Protein AF-A0A7S0ZED7-F1 (afdb_monomer)

InterPro domains:
  IPR000591 DEP domain [PF00610] (59-128)
  IPR000591 DEP domain [PF00610] (154-194)
  IPR000591 DEP domain [PS50186] (56-130)
  IPR000591 DEP domain [SM00049] (56-130)
  IPR036388 Winged helix-like DNA-binding domain superfamily [G3DSA:1.10.10.10] (40-136)
  IPR036388 Winged helix-like DNA-binding domain superfamily [G3DSA:1.10.10.10] (137-194)
  IPR036390 Winged helix DNA-binding domain superfamily [SSF46785] (50-136)
  IPR036390 Winged helix DNA-binding domain superfamily [SSF46785] (150-194)
  IPR051832 Regulators of mTOR signaling and Rac activation [PTHR22829] (46-193)

Secondary structure (DSSP, 8-state):
--HHHHHHHHHHHHHHHTTSPPPTTGGGS-PPPHHHHHHHHHHHTT--HHHHHHHHHHHS--EEEEETTEEEEEEEEHHHHHHHHHHTTS-SSHHHHHHHHHHHHHTTSEEETTS-SS--SSS-EEEETTT-----SS-TTSHHHHHHHHHHHS--EEEEETTEEEEEE-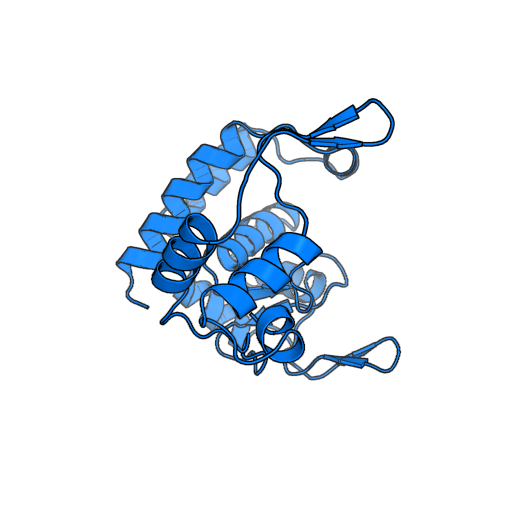-HHHHHHHHHHTTS-SSHHHHTT-

Nearest PDB structures (foldseek):
  8tua-assembly1_A  TM=4.441E-01  e=2.851E-10  Homo sapiens
  7syf-assembly1_A  TM=4.742E-01  e=8.698E-09  Homo sapiens
  7rx9-assembly1_A  TM=7.136E-01  e=7.637E-06  Homo sapiens
  6pcv-assembly1_A  TM=5.690E-01  e=4.279E-06  Homo sapiens
  7ped-assembly1_A  TM=5.541E-01  e=7.208E-06  Homo sapiens

Sequence (194 aa):
MSKSAVESAAHAFFKKKSTAAYTLTDVILGQPSEEQIAEWDRKFESCNLWEISNRMRNGVKVRDRMYHFKVYSKCFVGSEAAKWMVKEGLVESISEAEYLGSLLVNAGLIHHYCDDHDFRAQFLFYCFAMDSSTKTDYDDMKLDELEMTFRKVVVVSDRKHHLKTYHSVFVGEEAVDALVESGQCQNRGEAIKI

Foldseek 3Di:
DDPVVLLVLLVVVVVVVVPDDDDPVCVPPPADDPVRVVVLCVVCNPDPLLVVLVVLLVQFDFAWDADPNDIDGRKGFLLRSLVRCCVVVVDVDSNSSQVSQQSCCSSLQKAFSVNDDGRHNGRGIMHGNVRDPPPPVDPPPCPVVVVVVLVVQFDFAWDADPNDIDGRDTDLVSSLVSCCVVVVDVDSVVSVSD

Mean predicted aligned error: 15.33 Å

Solvent-accessible surface area (backbone atoms only — not comparable to full-atom values): 11516 Å² total; per-residue (Å²): 136,60,77,69,60,48,57,52,53,50,59,60,48,58,69,50,64,80,72,58,86,82,56,83,76,55,74,76,74,70,68,78,50,74,68,54,50,57,49,50,50,65,68,49,71,81,54,62,60,68,60,52,51,54,53,42,66,76,68,45,77,63,39,69,45,77,55,95,93,40,80,43,72,55,20,32,42,29,36,60,44,25,55,46,37,37,73,72,64,78,30,92,41,62,70,51,26,25,51,53,40,31,52,35,36,73,55,57,52,28,44,38,73,80,72,78,61,78,49,51,60,39,98,43,55,27,27,42,52,92,64,48,80,71,65,61,93,71,63,94,84,47,62,68,62,48,50,56,48,47,64,72,53,35,73,65,39,71,45,78,54,96,93,41,78,43,73,74,38,66,55,70,68,60,37,34,49,30,37,34,74,72,66,78,21,96,38,63,76,52,40,75,74,108

Radius of gyration: 20.29 Å; Cα contacts (8 Å, |Δi|>4): 199; chains: 1; bounding box: 46×43×48 Å

pLDDT: mean 76.39, std 19.57, range [28.11, 97.69]

Structure (mmCIF, N/CA/C/O backbone):
data_AF-A0A7S0ZED7-F1
#
_entry.id   AF-A0A7S0ZED7-F1
#
loop_
_atom_site.group_PDB
_atom_site.id
_atom_site.type_symbol
_atom_site.label_atom_id
_atom_site.label_alt_id
_atom_site.label_comp_id
_atom_site.label_asym_id
_atom_site.label_entity_id
_atom_site.label_seq_id
_atom_site.pdbx_PDB_ins_code
_atom_site.Cartn_x
_atom_site.Cartn_y
_atom_site.Cartn_z
_atom_site.occupancy
_atom_site.B_iso_or_equiv
_atom_site.auth_seq_id
_atom_site.auth_comp_id
_atom_site.auth_asym_id
_atom_site.auth_atom_id
_atom_site.pdbx_PDB_model_num
ATOM 1 N N . MET A 1 1 ? 9.529 -13.344 -0.804 1.00 43.12 1 MET A N 1
ATOM 2 C CA . MET A 1 1 ? 10.062 -12.391 0.193 1.00 43.12 1 MET A CA 1
ATOM 3 C C . MET A 1 1 ? 9.883 -12.963 1.595 1.00 43.12 1 MET A C 1
ATOM 5 O O . MET A 1 1 ? 8.809 -13.476 1.888 1.00 43.12 1 MET A O 1
ATOM 9 N N . SER A 1 2 ? 10.931 -12.984 2.423 1.00 28.73 2 SER A N 1
ATOM 10 C CA . SER A 1 2 ? 10.874 -13.513 3.796 1.00 28.73 2 SER A CA 1
ATOM 11 C C . SER A 1 2 ? 10.357 -12.453 4.779 1.00 28.73 2 SER A C 1
ATOM 13 O O . SER A 1 2 ? 10.551 -11.257 4.567 1.00 28.73 2 SER A O 1
ATOM 15 N N . LYS A 1 3 ? 9.714 -12.894 5.872 1.00 35.59 3 LYS A N 1
ATOM 16 C CA . LYS A 1 3 ? 9.115 -12.033 6.915 1.00 35.59 3 LYS A CA 1
ATOM 17 C C . LYS A 1 3 ? 10.060 -10.935 7.434 1.00 35.59 3 LYS A C 1
ATOM 19 O O . LYS A 1 3 ? 9.621 -9.810 7.629 1.00 35.59 3 LYS A O 1
ATOM 24 N N . SER A 1 4 ? 11.358 -11.226 7.568 1.00 30.86 4 SER A N 1
ATOM 25 C CA . SER A 1 4 ? 12.325 -10.279 8.144 1.00 30.86 4 SER A CA 1
ATOM 26 C C . SER A 1 4 ? 12.684 -9.104 7.226 1.00 30.86 4 SER A C 1
ATOM 28 O O . SER A 1 4 ? 13.119 -8.061 7.715 1.00 30.86 4 SER A O 1
ATOM 30 N N . ALA A 1 5 ? 12.516 -9.249 5.905 1.00 36.31 5 ALA A N 1
ATOM 31 C CA . ALA A 1 5 ? 12.811 -8.183 4.946 1.00 36.31 5 ALA A CA 1
ATOM 32 C C . ALA A 1 5 ? 11.735 -7.085 4.980 1.00 36.31 5 ALA A C 1
ATOM 34 O O . ALA A 1 5 ? 12.055 -5.899 4.941 1.00 36.31 5 ALA A O 1
ATOM 35 N N . VAL A 1 6 ? 10.469 -7.485 5.143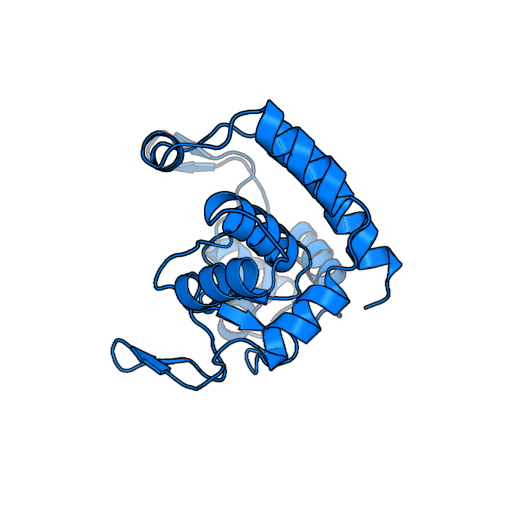 1.00 41.94 6 VAL A N 1
ATOM 36 C CA . VAL A 1 6 ? 9.320 -6.568 5.224 1.00 41.94 6 VAL A CA 1
ATOM 37 C C . VAL A 1 6 ? 9.357 -5.761 6.529 1.00 41.94 6 VAL A C 1
ATOM 39 O O . VAL A 1 6 ? 9.154 -4.549 6.514 1.00 41.94 6 VAL A O 1
ATOM 42 N N . GLU A 1 7 ? 9.697 -6.409 7.648 1.00 37.16 7 GLU A N 1
ATOM 43 C CA . GLU A 1 7 ? 9.798 -5.764 8.968 1.00 37.16 7 GLU A CA 1
ATOM 44 C C . GLU A 1 7 ? 10.963 -4.756 9.042 1.00 37.16 7 GLU A C 1
ATOM 46 O O . GLU A 1 7 ? 10.813 -3.662 9.590 1.00 37.16 7 GLU A O 1
ATOM 51 N N . SER A 1 8 ? 12.107 -5.072 8.422 1.00 35.12 8 SER A N 1
ATOM 52 C CA . SER A 1 8 ? 13.282 -4.181 8.402 1.00 35.12 8 SER A CA 1
ATOM 53 C C . SER A 1 8 ? 13.065 -2.928 7.540 1.00 35.12 8 SER A C 1
ATOM 55 O O . SER A 1 8 ? 13.507 -1.838 7.911 1.00 35.12 8 SER A O 1
ATOM 57 N N . ALA A 1 9 ? 12.361 -3.058 6.409 1.00 39.38 9 ALA A N 1
ATOM 58 C CA . ALA A 1 9 ? 12.048 -1.939 5.517 1.00 39.38 9 ALA A CA 1
ATOM 59 C C . ALA A 1 9 ? 11.035 -0.961 6.139 1.00 39.38 9 ALA A C 1
ATOM 61 O O . ALA A 1 9 ? 11.184 0.257 6.004 1.00 39.38 9 ALA A O 1
ATOM 62 N N . ALA A 1 10 ? 10.055 -1.480 6.889 1.00 37.50 10 ALA A N 1
ATOM 63 C CA . ALA A 1 10 ? 9.102 -0.659 7.627 1.00 37.50 10 ALA A CA 1
ATOM 64 C C . ALA A 1 10 ? 9.817 0.232 8.660 1.00 37.50 10 ALA A C 1
ATOM 66 O O . ALA A 1 10 ? 9.629 1.448 8.657 1.00 37.50 10 ALA A O 1
ATOM 67 N N . HIS A 1 11 ? 10.716 -0.337 9.473 1.00 36.00 11 HIS A N 1
ATOM 68 C CA . HIS A 1 11 ? 11.414 0.393 10.538 1.00 36.00 11 HIS A CA 1
ATOM 69 C C . HIS A 1 11 ? 12.380 1.480 10.013 1.00 36.00 11 HIS A C 1
ATOM 71 O O . HIS A 1 11 ? 12.481 2.565 10.589 1.00 36.00 11 HIS A O 1
ATOM 77 N N . ALA A 1 12 ? 13.067 1.236 8.889 1.00 36.94 12 ALA A N 1
ATOM 78 C CA . ALA A 1 12 ? 13.977 2.213 8.277 1.00 36.94 12 ALA A CA 1
ATOM 79 C C . ALA A 1 12 ? 13.245 3.435 7.683 1.00 36.94 12 ALA A C 1
ATOM 81 O O . ALA A 1 12 ? 13.777 4.549 7.696 1.00 36.94 12 ALA A O 1
ATOM 82 N N . PHE A 1 13 ? 12.014 3.249 7.201 1.00 44.50 13 PHE A N 1
ATOM 83 C CA . PHE A 1 13 ? 11.190 4.318 6.637 1.00 44.50 13 PHE A CA 1
ATOM 84 C C . PHE A 1 13 ? 10.652 5.279 7.710 1.00 44.50 13 PHE A C 1
ATOM 86 O O . PHE A 1 13 ? 10.677 6.498 7.515 1.00 44.50 13 PHE A O 1
ATOM 93 N N . PHE A 1 14 ? 10.263 4.758 8.879 1.00 44.91 14 PHE A N 1
ATOM 94 C CA . PHE A 1 14 ? 9.768 5.560 10.007 1.00 44.91 14 PHE A CA 1
ATOM 95 C C . PHE A 1 14 ? 10.761 6.629 10.474 1.00 44.91 14 PHE A C 1
ATOM 97 O O . PHE A 1 14 ? 10.386 7.771 10.744 1.00 44.91 14 PHE A O 1
ATOM 104 N N . LYS A 1 15 ? 12.060 6.316 10.450 1.00 41.41 15 LYS A N 1
ATOM 105 C CA . LYS A 1 15 ? 13.118 7.276 10.795 1.00 41.41 15 LYS A CA 1
ATOM 106 C C . LYS A 1 15 ? 13.263 8.415 9.770 1.00 41.41 15 LYS A C 1
ATOM 108 O O . LYS A 1 15 ? 13.803 9.468 10.100 1.00 41.41 15 LYS A O 1
ATOM 113 N N . LYS A 1 16 ? 12.778 8.222 8.536 1.00 41.41 16 LYS A N 1
ATOM 114 C CA . LYS A 1 16 ? 12.905 9.172 7.418 1.00 41.41 16 LYS A CA 1
ATOM 115 C C . LYS A 1 16 ? 11.731 10.161 7.343 1.00 41.41 16 LYS A C 1
ATOM 117 O O . LYS A 1 16 ? 11.968 11.331 7.054 1.00 41.41 16 LYS A O 1
ATOM 122 N N . LYS A 1 17 ? 10.493 9.754 7.674 1.00 43.44 17 LYS A N 1
ATOM 123 C CA . LYS A 1 17 ? 9.329 10.676 7.717 1.00 43.44 17 LYS A CA 1
ATOM 124 C C . LYS A 1 17 ? 9.356 11.654 8.899 1.00 43.44 17 LYS A C 1
ATOM 126 O O . LYS A 1 17 ? 8.862 12.763 8.755 1.00 43.44 17 LYS A O 1
ATOM 131 N N . SER A 1 18 ? 10.040 11.323 9.997 1.00 42.25 18 SER A N 1
ATOM 132 C CA . SER A 1 18 ? 10.260 12.257 11.117 1.00 42.25 18 SER A CA 1
ATOM 133 C C . SER A 1 18 ? 11.117 13.488 10.753 1.00 42.25 18 SER A C 1
ATOM 135 O O . SER A 1 18 ? 11.243 14.391 11.575 1.00 42.25 18 SER A O 1
ATOM 137 N N . THR A 1 19 ? 11.738 13.543 9.564 1.00 35.88 19 THR A N 1
ATOM 138 C CA . THR A 1 19 ? 12.689 14.612 9.191 1.00 35.88 19 THR A CA 1
ATOM 139 C C . THR A 1 19 ? 12.423 15.294 7.841 1.00 35.88 19 THR A C 1
ATOM 141 O O . THR A 1 19 ? 13.149 16.224 7.494 1.00 35.88 19 THR A O 1
ATOM 144 N N . ALA A 1 20 ? 11.398 14.899 7.074 1.00 34.38 20 ALA A N 1
ATOM 145 C CA . ALA A 1 20 ? 11.139 15.470 5.747 1.00 34.38 20 ALA A CA 1
ATOM 146 C C . ALA A 1 20 ? 10.010 16.517 5.771 1.00 34.38 20 ALA A C 1
ATOM 148 O O . ALA A 1 20 ? 8.897 16.243 6.205 1.00 34.38 20 ALA A O 1
ATOM 149 N N . ALA A 1 21 ? 10.327 17.722 5.290 1.00 35.19 21 ALA A N 1
ATOM 150 C CA . ALA A 1 21 ? 9.450 18.888 5.241 1.00 35.19 21 ALA A CA 1
ATOM 151 C C . ALA A 1 21 ? 8.139 18.634 4.467 1.00 35.19 21 ALA A C 1
ATOM 153 O O . ALA A 1 21 ? 8.154 18.172 3.326 1.00 35.19 21 ALA A O 1
ATOM 154 N N . TYR A 1 22 ? 7.023 18.985 5.109 1.00 39.19 22 TYR A N 1
ATOM 155 C CA . TYR A 1 22 ? 5.648 18.826 4.632 1.00 39.19 22 TYR A CA 1
ATOM 156 C C . TYR A 1 22 ? 5.324 19.699 3.406 1.00 39.19 22 TYR A C 1
ATOM 158 O O . TYR A 1 22 ? 5.822 20.818 3.264 1.00 39.19 22 TYR A O 1
ATOM 166 N N . THR A 1 23 ? 4.464 19.195 2.519 1.00 40.56 23 THR A N 1
ATOM 167 C CA . THR A 1 23 ? 4.037 19.873 1.285 1.00 40.56 23 THR A CA 1
ATOM 168 C C . THR A 1 23 ? 2.780 20.724 1.502 1.00 40.56 23 THR A C 1
ATOM 170 O O . THR A 1 23 ? 2.005 20.501 2.427 1.00 40.56 23 THR A O 1
ATOM 173 N N . LEU A 1 24 ? 2.529 21.711 0.631 1.00 28.11 24 LEU A N 1
ATOM 174 C CA . LEU A 1 24 ? 1.376 22.630 0.729 1.00 28.11 24 LEU A CA 1
ATOM 175 C C . LEU A 1 24 ? 0.002 21.930 0.724 1.00 28.11 24 LEU A C 1
ATOM 177 O O . LEU A 1 24 ? -0.962 22.477 1.255 1.00 28.11 24 LEU A O 1
ATOM 181 N N . THR A 1 25 ? -0.097 20.725 0.159 1.00 40.06 25 THR A N 1
ATOM 182 C CA . THR A 1 25 ? -1.309 19.890 0.208 1.00 40.06 25 THR A CA 1
ATOM 183 C C . THR A 1 25 ? -1.609 19.359 1.605 1.00 40.06 25 THR A C 1
ATOM 185 O O . THR A 1 25 ? -2.774 19.137 1.934 1.00 40.06 25 THR A O 1
ATOM 188 N N . ASP A 1 26 ? -0.587 19.215 2.448 1.00 43.56 26 ASP A N 1
ATOM 189 C CA . ASP A 1 26 ? -0.740 18.675 3.794 1.00 43.56 26 ASP A CA 1
ATOM 190 C C . ASP A 1 26 ? -1.465 19.684 4.712 1.00 43.56 26 ASP A C 1
ATOM 192 O O . ASP A 1 26 ? -2.255 19.295 5.561 1.00 43.56 26 ASP A O 1
ATOM 196 N N . VAL A 1 27 ? -1.368 20.994 4.472 1.00 40.41 27 VAL A N 1
ATOM 197 C CA . VAL A 1 27 ? -1.999 22.029 5.323 1.00 40.41 27 VAL A CA 1
ATOM 198 C C . VAL A 1 27 ? -3.543 22.044 5.259 1.00 40.41 27 VAL A C 1
ATOM 200 O O . VAL A 1 27 ? -4.194 22.483 6.204 1.00 40.41 27 VAL A O 1
ATOM 203 N N . ILE A 1 28 ? -4.160 21.563 4.173 1.00 39.00 28 ILE A N 1
ATOM 204 C CA . ILE A 1 28 ? -5.593 21.799 3.882 1.00 39.00 28 ILE A CA 1
ATOM 205 C C . ILE A 1 28 ? -6.525 20.702 4.440 1.00 39.00 28 ILE A C 1
ATOM 207 O O . ILE A 1 28 ? -7.706 20.963 4.660 1.00 39.00 28 ILE A O 1
ATOM 211 N N . LEU A 1 29 ? -6.028 19.487 4.704 1.00 51.91 29 LEU A N 1
ATOM 212 C CA . LEU A 1 29 ? -6.874 18.315 5.007 1.00 51.91 29 LEU A CA 1
ATOM 213 C C . LEU A 1 29 ? -7.057 17.976 6.498 1.00 51.91 29 LEU A C 1
ATOM 215 O O . LEU A 1 29 ? -7.667 16.958 6.804 1.00 51.91 29 LEU A O 1
ATOM 219 N N . GLY A 1 30 ? -6.602 18.822 7.427 1.00 55.72 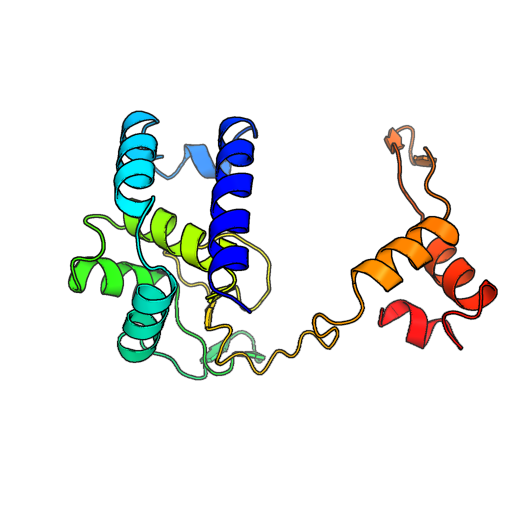30 GLY A N 1
ATOM 220 C CA . GLY A 1 30 ? -6.687 18.515 8.860 1.00 55.72 30 GLY A CA 1
ATOM 221 C C . GLY A 1 30 ? -5.739 17.373 9.222 1.00 55.72 30 GLY A C 1
ATOM 222 O O . GLY A 1 30 ? -6.154 16.230 9.399 1.00 55.72 30 GLY A O 1
ATOM 223 N N . GLN A 1 31 ? -4.445 17.693 9.272 1.00 65.69 31 GLN A N 1
ATOM 224 C CA . GLN A 1 31 ? -3.402 16.717 9.581 1.00 65.69 31 GLN A CA 1
ATOM 225 C C . GLN A 1 31 ? -3.609 16.107 10.972 1.00 65.69 31 GLN A C 1
ATOM 227 O O . GLN A 1 31 ? -4.023 16.825 11.889 1.00 65.69 31 GLN A O 1
ATOM 232 N N . PRO A 1 32 ? -3.290 14.814 11.146 1.00 72.56 32 PRO A N 1
ATOM 233 C CA . PRO A 1 32 ? -3.173 14.239 12.475 1.00 72.56 32 PRO A CA 1
ATOM 234 C C . PRO A 1 32 ? -2.067 14.965 13.249 1.00 72.56 32 PRO A C 1
ATOM 236 O O . PRO A 1 32 ? -1.028 15.309 12.680 1.00 72.56 32 PRO A O 1
ATOM 239 N N . SER A 1 33 ? -2.293 15.221 14.537 1.00 79.25 33 SER A N 1
ATOM 240 C CA . SER A 1 33 ? -1.260 15.803 15.396 1.00 79.25 33 SER A CA 1
ATOM 241 C C . SER A 1 33 ? -0.081 14.839 15.564 1.00 79.25 33 SER A C 1
ATOM 243 O O . SER A 1 33 ? -0.212 13.632 15.339 1.00 79.25 33 SER A O 1
ATOM 245 N N . GLU A 1 34 ? 1.077 15.349 15.989 1.00 77.62 34 GLU A N 1
ATOM 246 C CA . GLU A 1 34 ? 2.248 14.503 16.265 1.00 77.62 34 GLU A CA 1
ATOM 247 C C . GLU A 1 34 ? 1.927 13.415 17.301 1.00 77.62 34 GLU A C 1
ATOM 249 O O . GLU A 1 34 ? 2.384 12.279 17.175 1.00 77.62 34 GLU A O 1
ATOM 254 N N . GLU A 1 35 ? 1.076 13.722 18.285 1.00 82.00 35 GLU A N 1
ATOM 255 C CA . GLU A 1 35 ? 0.623 12.752 19.281 1.00 82.00 35 GLU A CA 1
ATOM 256 C C . GLU A 1 35 ? -0.225 11.636 18.661 1.00 82.00 35 GLU A C 1
ATOM 258 O O . GLU A 1 35 ? -0.043 10.474 19.025 1.00 82.00 35 GLU A O 1
ATOM 263 N N . GLN A 1 36 ? -1.110 11.967 17.712 1.00 78.19 36 GLN A N 1
ATOM 264 C CA . GLN A 1 36 ? -1.926 10.977 16.999 1.00 78.19 36 GLN A CA 1
ATOM 265 C C . GLN A 1 36 ? -1.057 10.061 16.134 1.00 78.19 36 GLN A C 1
ATOM 267 O O . GLN A 1 36 ? -1.267 8.850 16.112 1.00 78.19 36 GLN A O 1
ATOM 272 N N . ILE A 1 37 ? -0.042 10.616 15.465 1.00 80.56 37 ILE A N 1
ATOM 273 C CA . ILE A 1 37 ? 0.913 9.824 14.682 1.00 80.56 37 ILE A CA 1
ATOM 274 C C . ILE A 1 37 ? 1.686 8.871 15.602 1.00 80.56 37 ILE A C 1
ATOM 276 O O . ILE A 1 37 ? 1.737 7.677 15.329 1.00 80.56 37 ILE A O 1
ATOM 280 N N . ALA A 1 38 ? 2.212 9.356 16.730 1.00 80.25 38 ALA A N 1
ATOM 281 C CA . ALA A 1 38 ? 2.947 8.526 17.686 1.00 80.25 38 ALA A CA 1
ATOM 282 C C . ALA A 1 38 ? 2.070 7.454 18.366 1.00 80.25 38 ALA A C 1
ATOM 284 O O . ALA A 1 38 ? 2.563 6.423 18.835 1.00 80.25 38 ALA A O 1
ATOM 285 N N . GLU A 1 39 ? 0.767 7.700 18.495 1.00 86.56 39 GLU A N 1
ATOM 286 C CA . GLU A 1 39 ? -0.205 6.695 18.922 1.00 86.56 39 GLU A CA 1
ATOM 287 C C . GLU A 1 39 ? -0.383 5.606 17.859 1.00 86.56 39 GLU A C 1
ATOM 289 O O . GLU A 1 39 ? -0.266 4.421 18.180 1.00 86.56 39 GLU A O 1
ATOM 294 N N . TRP A 1 40 ? -0.596 5.988 16.598 1.00 90.38 40 TRP A N 1
ATOM 295 C CA . TRP A 1 40 ? -0.726 5.035 15.495 1.00 90.38 40 TRP A CA 1
ATOM 296 C C . TRP A 1 40 ? 0.559 4.242 15.254 1.00 90.38 40 TRP A C 1
ATOM 298 O O . TRP A 1 40 ? 0.479 3.030 15.069 1.00 90.38 40 TRP A O 1
ATOM 308 N N . ASP A 1 41 ? 1.732 4.872 15.356 1.00 84.19 41 ASP A N 1
ATOM 309 C CA . ASP A 1 41 ? 3.031 4.194 15.296 1.00 84.19 41 ASP A CA 1
ATOM 310 C C . ASP A 1 41 ? 3.075 3.041 16.308 1.00 84.19 41 ASP A C 1
ATOM 312 O O . ASP A 1 41 ? 3.322 1.894 15.939 1.00 84.19 41 ASP A O 1
ATOM 316 N N . ARG A 1 42 ? 2.742 3.314 17.577 1.00 86.56 42 ARG A N 1
ATOM 317 C CA . ARG A 1 4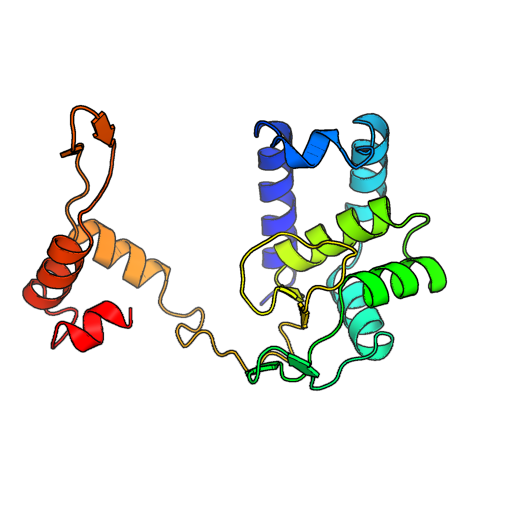2 ? 2.704 2.295 18.642 1.00 86.56 42 ARG A CA 1
ATOM 318 C C . ARG A 1 42 ? 1.637 1.230 18.400 1.00 86.56 42 ARG A C 1
ATOM 320 O O . ARG A 1 42 ? 1.871 0.056 18.677 1.00 86.56 42 ARG A O 1
ATOM 327 N N . LYS A 1 43 ? 0.470 1.620 17.881 1.00 86.81 43 LYS A N 1
ATOM 328 C CA . LYS A 1 43 ? -0.623 0.694 17.547 1.00 86.81 43 LYS A CA 1
ATOM 329 C C . LYS A 1 43 ? -0.212 -0.290 16.448 1.00 86.81 43 LYS A C 1
ATOM 331 O O . LYS A 1 43 ? -0.536 -1.475 16.537 1.00 86.81 43 LYS A O 1
ATOM 336 N N . PHE A 1 44 ? 0.509 0.180 15.431 1.00 89.19 44 PHE A N 1
ATOM 337 C CA . PHE A 1 44 ? 0.867 -0.615 14.256 1.00 89.19 44 PHE A CA 1
ATOM 338 C C . PHE A 1 44 ? 2.289 -1.200 14.284 1.00 89.19 44 PHE A C 1
ATOM 340 O O . PHE A 1 44 ? 2.594 -2.027 13.427 1.00 89.19 44 PHE A O 1
ATOM 347 N N . GLU A 1 45 ? 3.116 -0.877 15.285 1.00 86.12 45 GLU A N 1
ATOM 348 C CA . GLU A 1 45 ? 4.519 -1.318 15.418 1.00 86.12 45 GLU A CA 1
ATOM 349 C C . GLU A 1 45 ? 4.713 -2.837 15.275 1.00 86.12 45 GLU A C 1
ATOM 351 O O . GLU A 1 45 ? 5.686 -3.294 14.680 1.00 86.12 45 GLU A O 1
ATOM 356 N N . SER A 1 46 ? 3.771 -3.628 15.793 1.00 82.44 46 SER A N 1
ATOM 357 C CA . SER A 1 46 ? 3.813 -5.100 15.766 1.00 82.44 46 SER A CA 1
ATOM 358 C C . SER A 1 46 ? 2.678 -5.732 14.955 1.00 82.44 46 SER A C 1
ATOM 360 O O . SER A 1 46 ? 2.445 -6.943 15.023 1.00 82.44 46 SER A O 1
ATOM 362 N N . CYS A 1 47 ? 1.945 -4.929 14.180 1.00 86.00 47 CYS A N 1
ATOM 363 C CA . CYS A 1 47 ? 0.836 -5.437 13.388 1.00 86.00 47 CYS A CA 1
ATOM 364 C C . CYS A 1 47 ? 1.328 -6.318 12.235 1.00 86.00 47 CYS A C 1
ATOM 366 O O . CYS A 1 47 ? 2.259 -5.987 11.502 1.00 86.00 47 CYS A O 1
ATOM 368 N N . ASN A 1 48 ? 0.631 -7.432 12.009 1.00 92.38 48 ASN A N 1
ATOM 369 C CA . ASN A 1 48 ? 0.889 -8.287 10.859 1.00 92.38 48 ASN A CA 1
ATOM 370 C C . ASN A 1 48 ? 0.254 -7.675 9.599 1.00 92.38 48 ASN A C 1
ATOM 372 O O . ASN A 1 48 ? -0.888 -7.979 9.245 1.00 92.38 48 ASN A O 1
ATOM 376 N N . LEU A 1 49 ? 1.007 -6.804 8.923 1.00 91.38 49 LEU A N 1
ATOM 377 C CA . LEU A 1 49 ? 0.567 -6.118 7.702 1.00 91.38 49 LEU A CA 1
ATOM 378 C C . LEU A 1 49 ? 0.174 -7.092 6.584 1.00 91.38 49 LEU A C 1
ATOM 380 O O . LEU A 1 49 ? -0.745 -6.810 5.817 1.00 91.38 49 LEU A O 1
ATOM 384 N N . TRP A 1 50 ? 0.822 -8.257 6.513 1.00 91.38 50 TRP A N 1
ATOM 385 C CA . TRP A 1 50 ? 0.485 -9.289 5.534 1.00 91.38 50 TRP A CA 1
ATOM 386 C C . TRP A 1 50 ? -0.922 -9.853 5.764 1.00 91.38 50 TRP A C 1
ATOM 388 O O . TRP A 1 50 ? -1.710 -9.939 4.824 1.00 91.38 50 TRP A O 1
ATOM 398 N N . GLU A 1 51 ? -1.268 -10.168 7.014 1.00 93.31 51 GLU A N 1
ATOM 399 C CA . GLU A 1 51 ? -2.606 -10.654 7.368 1.00 93.31 51 GLU A CA 1
ATOM 400 C C . GLU A 1 51 ? -3.670 -9.582 7.116 1.00 93.31 51 GLU A C 1
ATOM 402 O O . GLU A 1 51 ? -4.725 -9.868 6.551 1.00 93.31 51 GLU A O 1
ATOM 407 N N . ILE A 1 52 ? -3.374 -8.325 7.461 1.00 94.50 52 ILE A N 1
ATOM 408 C CA . ILE A 1 52 ? -4.255 -7.188 7.167 1.00 94.50 52 ILE A CA 1
ATOM 409 C C . ILE A 1 52 ? -4.488 -7.066 5.656 1.00 94.50 52 ILE A C 1
ATOM 411 O O . ILE A 1 52 ? -5.637 -6.967 5.226 1.00 94.50 5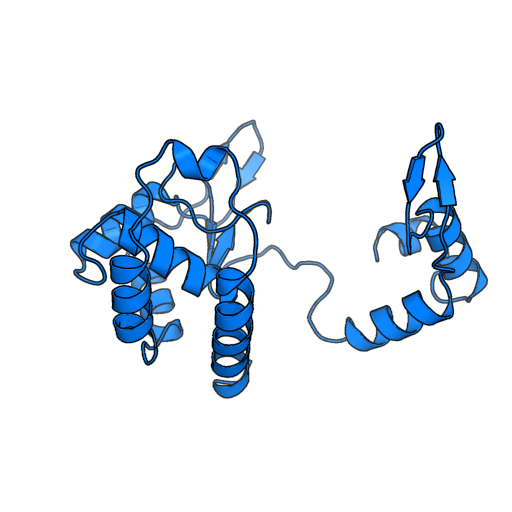2 ILE A O 1
ATOM 415 N N . SER A 1 53 ? -3.427 -7.128 4.847 1.00 94.31 53 SER A N 1
ATOM 416 C CA . SER A 1 53 ? -3.526 -7.091 3.385 1.00 94.31 53 SER A CA 1
ATOM 417 C C . SER A 1 53 ? -4.375 -8.242 2.844 1.00 94.31 53 SER A C 1
ATOM 419 O O . SER A 1 53 ? -5.267 -8.022 2.025 1.00 94.31 53 SER A O 1
ATOM 421 N N . ASN A 1 54 ? -4.178 -9.462 3.349 1.00 94.12 54 ASN A N 1
ATOM 422 C CA . ASN A 1 54 ? -4.946 -10.630 2.924 1.00 94.12 54 ASN A CA 1
ATOM 423 C C . ASN A 1 54 ? -6.436 -10.512 3.293 1.00 94.12 54 ASN A C 1
ATOM 425 O O . ASN A 1 54 ? -7.313 -10.796 2.472 1.00 94.12 54 ASN A O 1
ATOM 429 N N . ARG A 1 55 ? -6.749 -10.032 4.502 1.00 95.50 55 ARG A N 1
ATOM 430 C CA . ARG A 1 55 ? -8.130 -9.721 4.902 1.00 95.50 55 ARG A CA 1
ATOM 431 C C . ARG A 1 55 ? -8.740 -8.660 3.991 1.00 95.50 55 ARG A C 1
ATOM 433 O O . ARG A 1 55 ? -9.854 -8.841 3.504 1.00 95.50 55 ARG A O 1
ATOM 440 N N . MET A 1 56 ? -7.992 -7.593 3.716 1.00 95.75 56 MET A N 1
ATOM 441 C CA . MET A 1 56 ? -8.427 -6.505 2.848 1.00 95.75 56 MET A CA 1
ATOM 442 C C . MET A 1 56 ? -8.707 -6.996 1.431 1.00 95.75 56 MET A C 1
ATOM 444 O O . MET A 1 56 ? -9.767 -6.697 0.893 1.00 95.75 56 MET A O 1
ATOM 448 N N . ARG A 1 57 ? -7.833 -7.826 0.859 1.00 93.50 57 ARG A N 1
ATOM 449 C CA . ARG A 1 57 ? -8.002 -8.422 -0.472 1.00 93.50 57 ARG A CA 1
ATOM 450 C C . ARG A 1 57 ? -9.312 -9.191 -0.623 1.00 93.50 57 ARG A C 1
ATOM 452 O O . ARG A 1 57 ? -9.937 -9.127 -1.677 1.00 93.50 57 ARG A O 1
ATOM 459 N N . ASN A 1 58 ? -9.736 -9.885 0.431 1.00 93.44 58 ASN A N 1
ATOM 460 C CA . ASN A 1 58 ? -10.985 -10.647 0.442 1.00 93.44 58 ASN A CA 1
ATOM 461 C C . ASN A 1 58 ? -12.219 -9.797 0.793 1.00 93.44 58 ASN A C 1
ATOM 463 O O . ASN A 1 58 ? -13.344 -10.231 0.551 1.00 93.44 58 ASN A O 1
ATOM 467 N N . GLY A 1 59 ? -12.030 -8.608 1.372 1.00 93.62 59 GLY A N 1
ATOM 468 C CA . GLY A 1 59 ? -13.119 -7.758 1.849 1.00 93.62 59 GLY A CA 1
ATOM 469 C C . GLY A 1 59 ? -13.433 -6.540 0.976 1.00 93.62 59 GLY A C 1
ATOM 470 O O . GLY A 1 59 ? -14.586 -6.103 0.926 1.00 93.62 59 GLY A O 1
ATOM 471 N N . VAL A 1 60 ? -12.445 -5.990 0.265 1.00 95.81 60 VAL A N 1
ATOM 472 C CA . VAL A 1 60 ? -12.642 -4.838 -0.628 1.00 95.81 60 VAL A CA 1
ATOM 473 C C . VAL A 1 60 ? -13.093 -5.275 -2.019 1.00 95.81 60 VAL A C 1
ATOM 475 O O . VAL A 1 60 ? -12.815 -6.377 -2.487 1.00 95.81 60 VAL A O 1
ATOM 478 N N . LYS A 1 61 ? -13.786 -4.382 -2.733 1.00 94.31 61 LYS A N 1
ATOM 479 C CA . LYS A 1 61 ? -14.304 -4.666 -4.077 1.00 94.31 61 LYS A CA 1
ATOM 480 C C . LYS A 1 61 ? -13.201 -4.596 -5.138 1.00 94.31 61 LYS A C 1
ATOM 482 O O . LYS A 1 61 ? -13.034 -3.569 -5.810 1.00 94.31 61 LYS A O 1
ATOM 487 N N . VAL A 1 62 ? -12.493 -5.706 -5.319 1.00 94.50 62 VAL A N 1
ATOM 488 C CA . VAL A 1 62 ? -11.495 -5.889 -6.381 1.00 94.50 62 VAL A CA 1
ATOM 489 C C . VAL A 1 62 ? -12.186 -6.224 -7.705 1.00 94.50 62 VAL A C 1
ATOM 491 O O . VAL A 1 62 ? -12.977 -7.163 -7.774 1.00 94.50 62 VAL A O 1
ATOM 494 N N . ARG A 1 63 ? -11.934 -5.434 -8.754 1.00 92.69 63 ARG A N 1
ATOM 495 C CA . ARG A 1 63 ? -12.467 -5.662 -10.110 1.00 92.69 63 ARG A CA 1
ATOM 496 C C . ARG A 1 63 ? -11.758 -4.803 -11.147 1.00 92.69 63 ARG A C 1
ATOM 498 O O . ARG A 1 63 ? -11.196 -3.762 -10.810 1.00 92.69 63 ARG A O 1
ATOM 505 N N . ASP A 1 64 ? -11.920 -5.177 -12.407 1.00 90.81 64 ASP A N 1
ATOM 506 C CA . ASP A 1 64 ? -11.501 -4.348 -13.529 1.00 90.81 64 ASP A CA 1
ATOM 507 C C . ASP A 1 64 ? -12.360 -3.078 -13.600 1.00 90.81 64 ASP A C 1
ATOM 509 O O . ASP A 1 64 ? -13.587 -3.108 -13.423 1.00 90.81 64 ASP A O 1
ATOM 513 N N . ARG A 1 65 ? -11.715 -1.936 -13.836 1.00 89.94 65 ARG A N 1
ATOM 514 C CA . ARG A 1 65 ? -12.372 -0.632 -13.997 1.00 89.94 65 ARG A CA 1
ATOM 515 C C . ARG A 1 65 ? -11.856 0.047 -15.261 1.00 89.94 65 ARG A C 1
ATOM 517 O O . ARG A 1 65 ? -10.666 0.002 -15.542 1.00 89.94 65 ARG A O 1
ATOM 524 N N . MET A 1 66 ? -12.741 0.688 -16.021 1.00 85.31 66 MET A N 1
ATOM 525 C CA . MET A 1 66 ? -12.362 1.502 -17.179 1.00 85.31 66 MET A CA 1
ATOM 526 C C . MET A 1 66 ? -12.424 2.981 -16.805 1.00 85.31 66 MET A C 1
ATOM 528 O O . MET A 1 66 ? -13.435 3.439 -16.273 1.00 85.31 66 MET A O 1
ATOM 532 N N . TYR A 1 67 ? -11.359 3.722 -17.096 1.00 80.50 67 TYR A N 1
ATOM 533 C CA . TYR A 1 67 ? -11.277 5.162 -16.866 1.00 80.50 67 TYR A CA 1
ATOM 534 C C . TYR A 1 67 ? -10.428 5.814 -17.962 1.00 80.50 67 TYR A C 1
ATOM 536 O O . TYR A 1 67 ? -9.388 5.274 -18.324 1.00 80.50 67 TYR A O 1
ATOM 544 N N . HIS A 1 68 ? -10.897 6.926 -18.542 1.00 82.31 68 HIS A N 1
ATOM 545 C CA . HIS A 1 68 ? -10.276 7.581 -19.710 1.00 82.31 68 HIS A CA 1
ATOM 546 C C . HIS A 1 68 ? -9.817 6.601 -20.810 1.00 82.31 68 HIS A C 1
ATOM 548 O O . HIS A 1 68 ? -8.691 6.673 -21.289 1.00 82.31 68 HIS A O 1
ATOM 554 N N . PHE A 1 69 ? -10.688 5.659 -21.193 1.00 83.69 69 PHE A N 1
ATOM 555 C CA . PHE A 1 69 ? -10.412 4.624 -22.207 1.00 83.69 69 PHE A CA 1
ATOM 556 C C . PHE A 1 69 ? -9.264 3.650 -21.876 1.00 83.69 69 PHE A C 1
ATOM 558 O O . PHE A 1 69 ? -8.902 2.825 -22.711 1.00 83.69 69 PHE A O 1
ATOM 565 N N . LYS A 1 70 ? -8.729 3.682 -20.652 1.00 77.56 70 LYS A N 1
ATOM 566 C CA . LYS A 1 70 ? -7.765 2.708 -20.133 1.00 77.56 70 LYS A CA 1
ATOM 567 C C . LYS A 1 70 ? -8.466 1.731 -19.193 1.00 77.56 70 LYS A C 1
ATOM 569 O O . LYS A 1 70 ? -9.314 2.124 -18.391 1.00 77.56 70 LYS A O 1
ATOM 574 N N . VAL A 1 71 ? -8.115 0.450 -19.297 1.00 82.12 71 VAL A N 1
ATOM 575 C CA . VAL A 1 71 ? -8.574 -0.594 -18.372 1.00 82.12 71 VAL A CA 1
ATOM 576 C C . VAL A 1 71 ? -7.546 -0.763 -17.258 1.00 82.12 71 VAL A C 1
ATOM 578 O O . VAL A 1 71 ? -6.356 -0.935 -17.511 1.00 82.12 71 VAL A O 1
ATOM 581 N N . TYR A 1 72 ? -8.035 -0.716 -16.026 1.00 84.88 72 TYR A N 1
ATOM 582 C CA . TYR A 1 72 ? -7.304 -0.927 -14.788 1.00 84.88 72 TYR A CA 1
ATOM 583 C C . TYR A 1 72 ? -7.735 -2.283 -14.234 1.00 84.88 72 TYR A C 1
ATOM 585 O O . TYR A 1 72 ? -8.855 -2.413 -13.738 1.00 84.88 72 TYR A O 1
ATOM 593 N N . SER A 1 73 ? -6.893 -3.301 -14.400 1.00 87.88 73 SER A N 1
ATOM 594 C CA . SER A 1 73 ? -7.222 -4.695 -14.076 1.00 87.88 73 SER A CA 1
ATOM 595 C C . SER A 1 73 ? -7.095 -4.971 -12.580 1.00 87.88 73 SER A C 1
ATOM 597 O O . SER A 1 73 ? -6.169 -4.472 -11.948 1.00 87.88 73 SER A O 1
ATOM 599 N N . LYS A 1 74 ? -8.013 -5.763 -12.012 1.00 90.69 74 LYS A N 1
ATOM 600 C CA . LYS A 1 74 ? -7.986 -6.237 -10.613 1.00 90.69 74 LYS A CA 1
ATOM 601 C C . LYS A 1 74 ? -7.660 -5.147 -9.582 1.00 90.69 74 LYS A C 1
ATOM 603 O O . LYS A 1 74 ? -6.951 -5.388 -8.607 1.00 90.69 74 LYS A O 1
ATOM 608 N N . CYS A 1 75 ? -8.202 -3.949 -9.774 1.00 92.94 75 CYS A N 1
ATOM 609 C CA . CYS A 1 75 ? -7.941 -2.828 -8.883 1.00 92.94 75 CYS A CA 1
ATOM 610 C C . CYS A 1 75 ? -9.025 -2.687 -7.806 1.00 92.94 75 CYS A C 1
ATOM 612 O O . CYS A 1 75 ? -10.112 -3.269 -7.889 1.00 92.94 75 CYS A O 1
ATOM 614 N N . PHE A 1 76 ? -8.751 -1.869 -6.798 1.00 95.81 76 PHE A N 1
ATOM 615 C CA . PHE A 1 76 ? -9.704 -1.376 -5.808 1.00 95.81 76 PHE A CA 1
ATOM 616 C C . PHE A 1 76 ? -9.571 0.147 -5.665 1.00 95.81 76 PHE A C 1
ATOM 618 O O . PHE A 1 76 ? -8.593 0.739 -6.118 1.00 95.81 76 PHE A O 1
ATOM 625 N N . VAL A 1 77 ? -10.580 0.797 -5.081 1.00 95.88 77 VAL A N 1
ATOM 626 C CA . VAL A 1 77 ? -10.596 2.258 -4.901 1.00 95.88 77 VAL A CA 1
ATOM 627 C C . VAL A 1 77 ? -10.151 2.611 -3.481 1.00 95.88 77 VAL A C 1
ATOM 629 O O . VAL A 1 77 ? -10.683 2.042 -2.528 1.00 95.88 77 VAL A O 1
ATOM 632 N N . GLY A 1 78 ? -9.238 3.575 -3.322 1.00 95.50 78 GLY A N 1
ATOM 633 C CA . GLY A 1 78 ? -8.702 3.988 -2.013 1.00 95.50 78 GLY A CA 1
ATOM 634 C C . GLY A 1 78 ? -9.783 4.393 -1.000 1.00 95.50 78 GLY A C 1
ATOM 635 O O . GLY A 1 78 ? -9.813 3.900 0.124 1.00 95.50 78 GLY A O 1
ATOM 636 N N . SER A 1 79 ? -10.752 5.210 -1.418 1.00 95.94 79 SER A N 1
ATOM 637 C CA . SER A 1 79 ? -11.889 5.621 -0.577 1.00 95.94 79 SER A CA 1
ATOM 638 C C . SER A 1 79 ? -12.830 4.469 -0.195 1.00 95.94 79 SER A C 1
ATOM 640 O O . SER A 1 79 ? -13.419 4.495 0.886 1.00 95.94 79 SER A O 1
ATOM 642 N N . GLU A 1 80 ? -12.979 3.447 -1.047 1.00 96.94 80 GLU A N 1
ATOM 643 C CA . GLU A 1 80 ? -13.749 2.236 -0.722 1.00 96.94 80 GLU A CA 1
ATOM 644 C C . GLU A 1 80 ? -12.988 1.376 0.298 1.00 96.94 80 GLU A C 1
ATOM 646 O O . GLU A 1 80 ? -13.585 0.888 1.257 1.00 96.94 80 GLU A O 1
ATOM 651 N N . ALA A 1 81 ? -11.671 1.240 0.125 1.00 97.31 81 ALA A N 1
ATOM 652 C CA . ALA A 1 81 ? -10.802 0.520 1.048 1.00 97.31 81 ALA A CA 1
ATOM 653 C C . ALA A 1 81 ? -10.766 1.165 2.440 1.00 97.31 81 ALA A C 1
ATOM 655 O O . ALA A 1 81 ? -10.951 0.464 3.429 1.00 97.31 81 ALA A O 1
ATOM 656 N N . ALA A 1 82 ? -10.621 2.490 2.529 1.00 96.81 82 ALA A N 1
ATOM 657 C CA . ALA A 1 82 ? -10.613 3.200 3.810 1.00 96.81 82 ALA A CA 1
ATOM 658 C C . ALA A 1 82 ? -11.928 3.002 4.586 1.00 96.81 82 ALA A C 1
ATOM 660 O O . ALA A 1 82 ? -11.920 2.680 5.773 1.00 96.81 82 ALA A O 1
ATOM 661 N N . LYS A 1 83 ? -13.074 3.103 3.898 1.00 96.94 83 LYS A N 1
ATOM 662 C CA . LYS A 1 83 ? -14.389 2.816 4.499 1.00 96.94 83 LYS A CA 1
ATOM 663 C C . LYS A 1 83 ? -14.504 1.369 4.973 1.00 96.94 83 LYS A C 1
ATOM 665 O O . LYS A 1 83 ? -15.114 1.116 6.008 1.00 96.94 83 LYS A O 1
ATOM 670 N N . TRP A 1 84 ? -13.941 0.425 4.221 1.00 97.69 84 TRP A N 1
ATOM 671 C CA . TRP A 1 84 ? -13.910 -0.979 4.616 1.00 97.69 84 TRP A CA 1
ATOM 672 C C . TRP A 1 84 ? -13.048 -1.200 5.868 1.00 97.69 84 TRP A C 1
ATOM 674 O O . TRP A 1 84 ? -13.510 -1.862 6.790 1.00 97.69 84 TRP A O 1
ATOM 684 N N . MET A 1 85 ? -11.862 -0.584 5.959 1.00 97.31 85 MET A N 1
ATOM 685 C CA . MET A 1 85 ? -10.990 -0.693 7.139 1.00 97.31 85 MET A CA 1
ATOM 686 C C . MET A 1 85 ? -11.685 -0.202 8.415 1.00 97.31 85 MET A C 1
ATOM 688 O O . MET A 1 85 ? -11.613 -0.873 9.444 1.00 97.31 85 MET A O 1
ATOM 692 N N . VAL A 1 86 ? -12.395 0.930 8.330 1.00 97.12 86 VAL A N 1
ATOM 693 C CA . VAL A 1 86 ? -13.194 1.463 9.447 1.00 97.12 86 VAL A CA 1
ATOM 694 C C . VAL A 1 86 ? -14.316 0.492 9.817 1.00 97.12 86 VAL A C 1
ATOM 696 O O . VAL A 1 86 ? -14.506 0.166 10.984 1.00 97.12 86 VAL A O 1
ATOM 699 N N . LYS A 1 87 ? -15.051 -0.016 8.821 1.00 97.12 87 LYS A N 1
ATOM 700 C CA . LYS A 1 87 ? -16.163 -0.952 9.042 1.00 97.12 87 LYS A CA 1
ATOM 701 C C . LYS A 1 87 ? -15.718 -2.246 9.733 1.00 97.12 87 LYS A C 1
ATOM 703 O O . LYS A 1 87 ? -16.452 -2.767 10.565 1.00 97.12 87 LYS A O 1
ATOM 708 N N . GLU A 1 88 ? -14.544 -2.761 9.385 1.00 96.31 88 GLU A N 1
ATOM 709 C CA . GLU A 1 88 ? -13.978 -3.985 9.967 1.00 96.31 88 GLU A CA 1
ATOM 710 C C . GLU A 1 88 ? -13.287 -3.760 11.321 1.00 96.31 88 GLU A C 1
ATOM 712 O O . GLU A 1 88 ? -12.749 -4.708 11.896 1.00 96.31 88 GLU A O 1
ATOM 717 N N . GLY A 1 89 ? -13.275 -2.521 11.825 1.00 95.06 89 GLY A N 1
ATOM 718 C CA . GLY A 1 89 ? -12.651 -2.171 13.100 1.00 95.06 89 GLY A CA 1
ATOM 719 C C . GLY A 1 89 ? -11.125 -2.263 13.088 1.00 95.06 89 GLY A C 1
ATOM 720 O O . GLY A 1 89 ? -10.520 -2.437 14.142 1.00 95.06 89 GLY A O 1
ATOM 721 N N . LEU A 1 90 ? -10.489 -2.179 11.913 1.00 94.06 90 LEU A N 1
ATOM 722 C CA . LEU A 1 90 ? -9.024 -2.124 11.809 1.00 94.06 90 LEU A CA 1
ATOM 723 C C . LEU A 1 90 ? -8.480 -0.754 12.231 1.00 94.06 90 LEU A C 1
ATOM 725 O O . LEU A 1 90 ? -7.365 -0.650 12.734 1.00 94.06 90 LEU A O 1
ATOM 729 N N . VAL A 1 91 ? -9.282 0.283 12.002 1.00 95.69 91 VAL A N 1
ATOM 730 C CA . VAL A 1 91 ? -8.989 1.696 12.254 1.00 95.69 91 VAL A CA 1
ATOM 731 C C . VAL A 1 91 ? -10.272 2.396 12.699 1.00 95.69 91 VAL A C 1
ATOM 733 O O . VAL A 1 91 ? -11.374 1.929 12.408 1.00 95.69 91 VAL A O 1
ATOM 736 N N . GLU A 1 92 ? -10.139 3.523 13.383 1.00 94.25 92 GLU A N 1
ATOM 737 C CA . GLU A 1 92 ? -11.246 4.287 13.968 1.00 94.25 92 GLU A CA 1
ATOM 738 C C . GLU A 1 92 ? -11.628 5.507 13.121 1.00 94.25 92 GLU A C 1
ATOM 740 O O . GLU A 1 92 ? -12.734 6.035 13.236 1.00 94.25 92 GLU A O 1
ATOM 745 N N . SER A 1 93 ? -10.737 5.951 12.229 1.00 93.00 93 SER A N 1
ATOM 746 C CA . SER A 1 93 ? -10.957 7.122 11.378 1.00 93.00 93 SER A CA 1
ATOM 747 C C . SER A 1 93 ? -10.423 6.930 9.960 1.00 93.00 93 SER A C 1
ATOM 749 O O . SER A 1 93 ? -9.607 6.050 9.688 1.00 93.00 93 SER A O 1
ATOM 751 N N . ILE A 1 94 ? -10.869 7.786 9.036 1.00 92.19 94 ILE A N 1
ATOM 752 C CA . ILE A 1 94 ? -10.349 7.801 7.662 1.00 92.19 94 ILE A CA 1
ATOM 753 C C . ILE A 1 94 ? -8.877 8.230 7.632 1.00 92.19 94 ILE A C 1
ATOM 755 O O . ILE A 1 94 ? -8.110 7.653 6.869 1.00 92.19 94 ILE A O 1
ATOM 759 N N . SER A 1 95 ? -8.464 9.174 8.480 1.00 90.12 95 SER A N 1
ATOM 760 C CA . SER A 1 95 ? -7.060 9.597 8.576 1.00 90.12 95 SER A CA 1
ATOM 761 C C . SER A 1 95 ? -6.157 8.456 9.055 1.00 90.12 95 SER A C 1
ATOM 763 O O . SER A 1 95 ? -5.085 8.236 8.500 1.00 90.12 95 SER A O 1
ATOM 765 N N . GLU A 1 96 ? -6.623 7.664 10.022 1.00 92.44 96 GLU A N 1
ATOM 766 C CA . GLU A 1 96 ? -5.914 6.458 10.460 1.00 92.44 96 GLU A CA 1
ATOM 767 C C . GLU A 1 96 ? -5.891 5.380 9.362 1.00 92.44 96 GLU A C 1
ATOM 769 O O . GLU A 1 96 ? -4.884 4.698 9.177 1.00 92.44 96 GLU A O 1
ATOM 774 N N . ALA A 1 97 ? -6.967 5.254 8.576 1.00 94.62 97 ALA A N 1
ATOM 775 C CA . ALA A 1 97 ? -6.994 4.381 7.402 1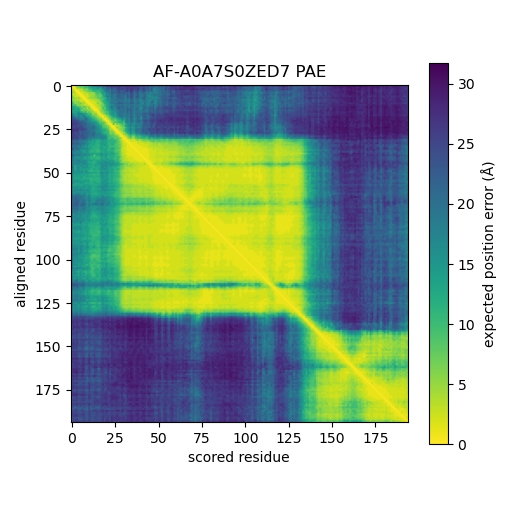.00 94.62 97 ALA A CA 1
ATOM 776 C C . ALA A 1 97 ? -5.957 4.800 6.346 1.00 94.62 97 ALA A C 1
ATOM 778 O O . ALA A 1 97 ? -5.337 3.936 5.727 1.00 94.62 97 ALA A O 1
ATOM 779 N N . GLU A 1 98 ? -5.750 6.106 6.136 1.00 93.00 98 GLU A N 1
ATOM 780 C CA . GLU A 1 98 ? -4.704 6.604 5.237 1.00 93.00 98 GLU A CA 1
ATOM 781 C C . GLU A 1 98 ? -3.303 6.263 5.740 1.00 93.00 98 GLU A C 1
ATOM 783 O O . GLU A 1 98 ? -2.440 5.853 4.958 1.00 93.00 98 GLU A O 1
ATOM 788 N N . TYR A 1 99 ? -3.100 6.376 7.051 1.00 91.19 99 TYR A N 1
ATOM 789 C CA . TYR A 1 99 ? -1.858 5.993 7.700 1.00 91.19 99 TYR A CA 1
ATOM 790 C C . TYR A 1 99 ? -1.590 4.483 7.542 1.00 91.19 99 TYR A C 1
ATOM 792 O O . TYR A 1 99 ? -0.562 4.107 6.977 1.00 91.19 99 TYR A O 1
ATOM 800 N N . LEU A 1 100 ? -2.537 3.610 7.915 1.00 93.38 100 LEU A N 1
ATOM 801 C CA . LEU A 1 100 ? -2.407 2.155 7.744 1.00 93.38 100 LEU A CA 1
ATOM 802 C C . LEU A 1 100 ? -2.226 1.766 6.268 1.00 93.38 100 LEU A C 1
ATOM 804 O O . LEU A 1 100 ? -1.387 0.929 5.939 1.00 93.38 100 LEU A O 1
ATOM 808 N N . GLY A 1 101 ? -2.979 2.390 5.361 1.00 93.62 101 GLY A N 1
ATOM 809 C CA . GLY A 1 101 ? -2.829 2.186 3.923 1.00 93.62 101 GLY A CA 1
ATOM 810 C C . GLY A 1 101 ? -1.431 2.558 3.427 1.00 93.62 101 GLY A C 1
ATOM 811 O O . GLY A 1 101 ? -0.857 1.832 2.618 1.00 93.62 101 GLY A O 1
ATOM 812 N N . SER A 1 102 ? -0.844 3.634 3.955 1.00 90.12 102 SER A N 1
ATOM 813 C CA . SER A 1 102 ? 0.528 4.037 3.628 1.00 90.12 102 SER A CA 1
ATOM 814 C C . SER A 1 102 ? 1.552 3.017 4.128 1.00 90.12 102 SER A C 1
ATOM 816 O O . SER A 1 102 ? 2.519 2.737 3.422 1.00 90.12 102 SER A O 1
ATOM 818 N N . LEU A 1 103 ? 1.318 2.389 5.287 1.00 89.19 103 LEU A N 1
ATOM 819 C CA . LEU A 1 103 ? 2.146 1.269 5.752 1.00 89.19 103 LEU A CA 1
ATOM 820 C C . LEU A 1 103 ? 2.068 0.071 4.805 1.00 89.19 103 LEU A C 1
ATOM 822 O O . LEU A 1 103 ? 3.093 -0.531 4.497 1.00 89.19 103 LEU A O 1
ATOM 826 N N . LEU A 1 104 ? 0.873 -0.257 4.309 1.00 91.56 104 LEU A N 1
ATOM 827 C CA . LEU A 1 104 ? 0.682 -1.344 3.345 1.00 91.56 104 LEU A CA 1
ATOM 828 C C . LEU A 1 104 ? 1.361 -1.052 1.996 1.00 91.56 104 LEU A C 1
ATOM 830 O O . LEU A 1 104 ? 1.917 -1.976 1.398 1.00 91.56 104 LEU A O 1
ATOM 834 N N . VAL A 1 105 ? 1.341 0.207 1.534 1.00 88.25 105 VAL A N 1
ATOM 835 C CA . VAL A 1 105 ? 2.077 0.647 0.333 1.00 88.25 105 VAL A CA 1
ATOM 836 C C . VAL A 1 105 ? 3.580 0.513 0.546 1.00 88.25 105 VAL A C 1
ATOM 838 O O . VAL A 1 105 ? 4.259 -0.126 -0.252 1.00 88.25 105 VAL A O 1
ATOM 841 N N . ASN A 1 106 ? 4.101 1.045 1.652 1.00 84.62 106 ASN A N 1
ATOM 842 C CA . ASN A 1 106 ? 5.531 0.997 1.954 1.00 84.62 106 ASN A CA 1
ATOM 843 C C . ASN A 1 106 ? 6.043 -0.437 2.182 1.00 84.62 106 ASN A C 1
ATOM 845 O O . ASN A 1 106 ? 7.188 -0.749 1.871 1.00 84.62 106 ASN A O 1
ATOM 849 N N . ALA A 1 107 ? 5.191 -1.330 2.688 1.00 83.19 107 ALA A N 1
ATOM 850 C CA . ALA A 1 107 ? 5.487 -2.756 2.804 1.00 83.19 107 ALA A CA 1
ATOM 851 C C . ALA A 1 107 ? 5.421 -3.514 1.460 1.00 83.19 107 ALA A C 1
ATOM 853 O O . ALA A 1 107 ? 5.655 -4.723 1.440 1.00 83.19 107 ALA A O 1
ATOM 854 N N . GLY A 1 108 ? 5.061 -2.848 0.356 1.00 87.25 108 GLY A N 1
ATOM 855 C CA . GLY A 1 108 ? 4.936 -3.454 -0.972 1.00 87.25 108 GLY A CA 1
ATOM 856 C C . GLY A 1 108 ? 3.751 -4.413 -1.110 1.00 87.25 108 GLY A C 1
ATOM 857 O O . GLY A 1 108 ? 3.727 -5.247 -2.009 1.00 87.25 108 GLY A O 1
ATOM 858 N N . LEU A 1 109 ? 2.765 -4.346 -0.211 1.00 90.00 109 LEU A N 1
ATOM 859 C CA . LEU A 1 109 ? 1.610 -5.254 -0.214 1.00 90.00 109 LEU A CA 1
ATOM 860 C C . LEU A 1 109 ? 0.491 -4.757 -1.135 1.00 90.00 109 LEU A C 1
ATOM 862 O O . LEU A 1 109 ? -0.263 -5.558 -1.699 1.00 90.00 109 LEU A O 1
ATOM 866 N N . ILE A 1 110 ? 0.400 -3.439 -1.293 1.00 92.38 110 ILE A N 1
ATOM 867 C CA . ILE A 1 110 ? -0.463 -2.748 -2.249 1.00 92.38 110 ILE A CA 1
ATOM 868 C C . ILE A 1 110 ? 0.351 -1.661 -2.958 1.00 92.38 110 ILE A C 1
ATOM 870 O O . ILE A 1 110 ? 1.330 -1.175 -2.408 1.00 92.38 110 ILE A O 1
ATOM 874 N N . HIS A 1 111 ? -0.058 -1.243 -4.148 1.00 89.50 111 HIS A N 1
ATOM 875 C CA . HIS A 1 111 ? 0.540 -0.100 -4.848 1.00 89.50 111 HIS A CA 1
ATOM 876 C C . HIS A 1 111 ? -0.538 0.711 -5.552 1.00 89.50 111 HIS A C 1
ATOM 878 O O . HIS A 1 111 ? -1.619 0.204 -5.874 1.00 89.50 111 HIS A O 1
ATOM 884 N N . HIS A 1 112 ? -0.251 1.992 -5.767 1.00 89.25 112 HIS A N 1
ATOM 885 C CA . HIS A 1 112 ? -1.065 2.826 -6.638 1.00 89.25 112 HIS A CA 1
ATOM 886 C C . HIS A 1 112 ? -0.911 2.325 -8.074 1.00 89.25 112 HIS A C 1
ATOM 888 O O . HIS A 1 112 ? 0.196 2.068 -8.516 1.00 89.25 112 HIS A O 1
ATOM 894 N N . TYR A 1 113 ? -1.993 2.215 -8.841 1.00 81.69 113 TYR A N 1
ATOM 895 C CA . TYR A 1 113 ? -1.926 1.605 -10.177 1.00 81.69 113 TYR A CA 1
ATOM 896 C C . TYR A 1 113 ? -0.965 2.333 -11.138 1.00 81.69 113 TYR A C 1
ATOM 898 O O . TYR A 1 113 ? -0.449 1.736 -12.077 1.00 81.69 113 TYR A O 1
ATOM 906 N N . CYS A 1 114 ? -0.764 3.638 -10.937 1.00 73.56 114 CYS A N 1
ATOM 907 C CA . CYS A 1 114 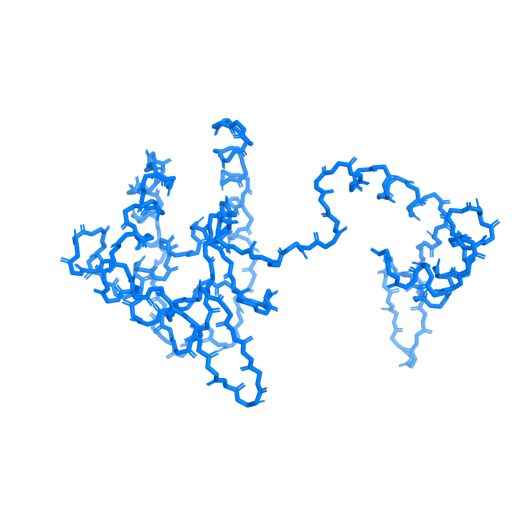? 0.184 4.444 -11.712 1.00 73.56 114 CYS A CA 1
ATOM 908 C C . CYS A 1 114 ? 1.496 4.746 -10.959 1.00 73.56 114 CYS A C 1
ATOM 910 O O . CYS A 1 114 ? 2.218 5.622 -11.414 1.00 73.56 114 CYS A O 1
ATOM 912 N N . ASP A 1 115 ? 1.750 4.111 -9.806 1.00 66.75 115 ASP A N 1
ATOM 913 C CA . ASP A 1 115 ? 2.967 4.270 -8.980 1.00 66.75 115 ASP A CA 1
ATOM 914 C C . ASP A 1 115 ? 3.366 5.721 -8.654 1.00 66.75 115 ASP A C 1
ATOM 916 O O . ASP A 1 115 ? 4.540 6.072 -8.600 1.00 66.75 115 ASP A O 1
ATOM 920 N N . ASP A 1 116 ? 2.376 6.586 -8.431 1.00 67.31 116 ASP A N 1
ATOM 921 C CA . ASP A 1 116 ? 2.605 8.030 -8.327 1.00 67.31 116 ASP A CA 1
ATOM 922 C C . ASP A 1 116 ? 2.724 8.487 -6.861 1.00 67.31 116 ASP A C 1
ATOM 924 O O . ASP A 1 116 ? 3.545 9.342 -6.529 1.00 67.31 116 ASP A O 1
ATOM 928 N N . HIS A 1 117 ? 1.915 7.934 -5.946 1.00 72.12 117 HIS A N 1
ATOM 929 C CA . HIS A 1 117 ? 1.708 8.515 -4.611 1.00 72.12 117 HIS A CA 1
ATOM 930 C C . HIS A 1 117 ? 1.511 7.473 -3.495 1.00 72.12 117 HIS A C 1
ATOM 932 O O . HIS A 1 117 ? 1.111 6.332 -3.746 1.00 72.12 117 HIS A O 1
ATOM 938 N N . ASP A 1 118 ? 1.699 7.930 -2.248 1.00 82.06 118 ASP A N 1
ATOM 939 C CA . ASP A 1 118 ? 1.261 7.254 -1.018 1.00 82.06 118 ASP A CA 1
ATOM 940 C C . ASP A 1 118 ? -0.245 6.905 -1.061 1.00 82.06 118 ASP A C 1
ATOM 942 O O . ASP A 1 118 ? -1.026 7.394 -1.891 1.00 82.06 118 ASP A O 1
ATOM 946 N N . PHE A 1 119 ? -0.692 6.056 -0.135 1.00 90.44 119 PHE A N 1
ATOM 947 C CA . PHE A 1 119 ? -2.109 5.729 -0.031 1.00 90.44 119 PHE A CA 1
ATOM 948 C C . PHE A 1 119 ? -2.939 6.961 0.358 1.00 90.44 119 PHE A C 1
ATOM 950 O O . PHE A 1 119 ? -2.649 7.640 1.340 1.00 90.44 119 PHE A O 1
ATOM 957 N N . ARG A 1 120 ? -4.023 7.211 -0.383 1.00 90.06 120 ARG A N 1
ATOM 958 C CA . ARG A 1 120 ? -5.015 8.249 -0.088 1.00 90.06 120 ARG A CA 1
ATOM 959 C C . ARG A 1 120 ? -6.418 7.653 -0.122 1.00 90.06 120 ARG A C 1
ATOM 961 O O . ARG A 1 120 ? -6.777 6.915 -1.044 1.00 90.06 120 ARG A O 1
ATOM 968 N N . ALA A 1 121 ? -7.257 8.039 0.833 1.00 92.25 121 ALA A N 1
ATOM 969 C CA . ALA A 1 121 ? -8.654 7.633 0.963 1.00 92.25 121 ALA A CA 1
ATOM 970 C C . ALA A 1 121 ? -9.567 8.373 -0.037 1.00 92.25 121 ALA A C 1
ATOM 972 O O . ALA A 1 121 ? -10.652 8.850 0.297 1.00 92.25 121 ALA A O 1
ATOM 973 N N . GLN A 1 122 ? -9.134 8.458 -1.294 1.00 91.81 122 GLN A N 1
ATOM 974 C CA . GLN A 1 122 ? -9.779 9.197 -2.378 1.00 91.81 122 GLN A CA 1
ATOM 975 C C . GLN A 1 122 ? -10.198 8.259 -3.519 1.00 91.81 122 GLN A C 1
ATOM 977 O O . GLN A 1 122 ? -10.068 7.034 -3.435 1.00 91.81 122 GLN A O 1
ATOM 982 N N . PHE A 1 123 ? -10.757 8.807 -4.598 1.00 92.19 123 PHE A N 1
ATOM 983 C CA . PHE A 1 123 ? -11.115 8.031 -5.788 1.00 92.19 123 PHE A CA 1
ATOM 984 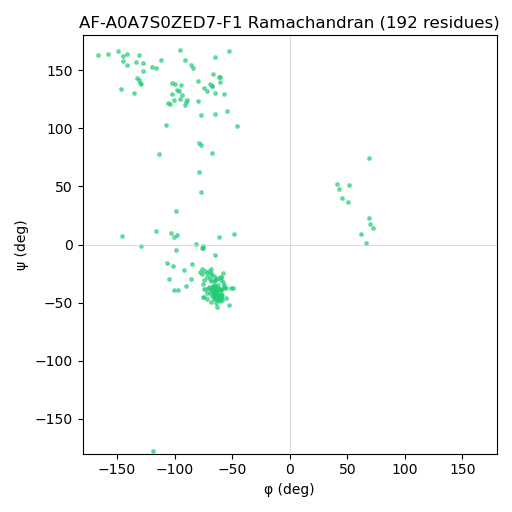C C . PHE A 1 123 ? -9.879 7.750 -6.665 1.00 92.19 123 PHE A C 1
ATOM 986 O O . PHE A 1 123 ? -9.785 8.204 -7.799 1.00 92.19 123 PHE A O 1
ATOM 993 N N . LEU A 1 124 ? -8.917 7.013 -6.105 1.00 91.12 124 LEU A N 1
ATOM 994 C CA . LEU A 1 124 ? -7.691 6.560 -6.766 1.00 91.12 124 LEU A CA 1
ATOM 995 C C . LEU A 1 124 ? -7.669 5.033 -6.841 1.00 91.12 124 LEU A C 1
ATOM 997 O O . LEU A 1 124 ? -8.267 4.363 -5.992 1.00 91.12 124 LEU A O 1
ATOM 1001 N N . PHE A 1 125 ? -6.998 4.489 -7.856 1.00 92.00 125 PHE A N 1
ATOM 1002 C CA . PHE A 1 125 ? -6.929 3.047 -8.082 1.00 92.00 125 PHE A CA 1
ATOM 1003 C C . PHE A 1 125 ? -5.655 2.453 -7.499 1.00 92.00 125 PHE A C 1
ATOM 1005 O O . PHE A 1 125 ? -4.555 2.927 -7.768 1.00 92.00 125 PHE A O 1
ATOM 1012 N N . TYR A 1 126 ? -5.828 1.366 -6.761 1.00 92.94 126 TYR A N 1
ATOM 1013 C CA . TYR A 1 126 ? -4.755 0.591 -6.158 1.00 92.94 126 TYR A CA 1
ATOM 1014 C C . TYR A 1 126 ? -4.901 -0.883 -6.531 1.00 92.94 126 TYR A C 1
ATOM 1016 O O . TYR A 1 126 ? -6.006 -1.348 -6.826 1.00 92.94 126 TYR A O 1
ATOM 1024 N N . CYS A 1 127 ? -3.800 -1.619 -6.493 1.00 92.56 127 CYS A N 1
ATOM 1025 C CA . CYS A 1 127 ? -3.759 -3.059 -6.715 1.00 92.56 127 CYS A CA 1
ATOM 1026 C C . CYS A 1 127 ? -3.035 -3.749 -5.564 1.00 92.56 127 CYS A C 1
ATOM 1028 O O . CYS A 1 127 ? -2.124 -3.189 -4.960 1.00 92.56 127 CYS A O 1
ATOM 1030 N N . PHE A 1 128 ? -3.437 -4.984 -5.270 1.00 92.69 128 PHE A N 1
ATOM 1031 C CA . PHE A 1 128 ? -2.650 -5.856 -4.404 1.00 92.69 128 PHE A CA 1
ATOM 1032 C C . PHE A 1 128 ? -1.447 -6.361 -5.192 1.00 92.69 128 PHE A C 1
ATOM 1034 O O . PHE A 1 128 ? -1.614 -6.814 -6.323 1.00 92.69 128 PHE A O 1
ATOM 1041 N N . ALA A 1 129 ? -0.257 -6.343 -4.593 1.00 87.69 129 ALA A N 1
ATOM 1042 C CA . ALA A 1 129 ? 0.964 -6.811 -5.256 1.00 87.69 129 ALA A CA 1
ATOM 1043 C C . ALA A 1 129 ? 0.881 -8.289 -5.687 1.00 87.69 129 ALA A C 1
ATOM 1045 O O . ALA A 1 129 ? 1.469 -8.696 -6.680 1.00 87.69 129 ALA A O 1
ATOM 1046 N N . MET A 1 130 ? 0.081 -9.097 -4.982 1.00 83.12 130 MET A N 1
ATOM 1047 C CA . MET A 1 130 ? -0.185 -10.490 -5.369 1.00 83.12 130 MET A CA 1
ATOM 1048 C C . MET A 1 130 ? -1.046 -10.626 -6.636 1.00 83.12 130 MET A C 1
ATOM 1050 O O . MET A 1 130 ? -1.029 -11.673 -7.278 1.00 83.12 130 MET A O 1
ATOM 1054 N N . ASP A 1 131 ? -1.826 -9.597 -6.971 1.00 82.12 131 ASP A N 1
ATOM 1055 C CA . ASP A 1 131 ? -2.788 -9.613 -8.078 1.00 82.12 131 ASP A CA 1
ATOM 1056 C C . ASP A 1 131 ? -2.352 -8.801 -9.281 1.00 82.12 131 ASP A C 1
ATOM 1058 O O . ASP A 1 131 ? -2.936 -8.954 -10.362 1.00 82.12 131 ASP A O 1
ATOM 1062 N N . SER A 1 132 ? -1.362 -7.933 -9.100 1.00 69.31 132 SER A N 1
ATOM 1063 C CA . SER A 1 132 ? -0.865 -7.102 -10.172 1.00 69.31 132 SER A CA 1
ATOM 1064 C C . SER A 1 132 ? -0.227 -7.953 -11.249 1.00 69.31 132 SER A C 1
ATOM 1066 O O . SER A 1 132 ? 0.836 -8.542 -11.086 1.00 69.31 132 SER A O 1
ATOM 1068 N N . SER A 1 133 ? -0.888 -7.970 -12.401 1.00 57.97 133 SER A N 1
ATOM 1069 C CA . SER A 1 133 ? -0.294 -8.414 -13.653 1.00 57.97 133 SER A CA 1
ATOM 1070 C C . SER A 1 133 ? 0.650 -7.370 -14.243 1.00 57.97 133 SER A C 1
ATOM 1072 O O . SER A 1 133 ? 1.240 -7.640 -15.287 1.00 57.97 133 SER A O 1
ATOM 1074 N N . THR A 1 134 ? 0.787 -6.191 -13.614 1.00 48.41 134 THR A N 1
ATOM 1075 C CA . THR A 1 134 ? 1.943 -5.322 -13.829 1.00 48.41 134 THR A CA 1
ATOM 1076 C C . THR A 1 134 ? 3.140 -6.051 -13.243 1.00 48.41 134 THR A C 1
ATOM 1078 O O . THR A 1 134 ? 3.605 -5.784 -12.143 1.00 48.41 134 THR A O 1
ATOM 1081 N N . LYS A 1 135 ? 3.630 -7.016 -14.018 1.00 42.91 135 LYS A N 1
ATOM 1082 C CA . LYS A 1 135 ? 5.060 -7.176 -14.166 1.00 42.91 135 LYS A CA 1
ATOM 1083 C C . LYS A 1 135 ? 5.568 -5.759 -14.408 1.00 42.91 135 LYS A C 1
ATOM 1085 O O . LYS A 1 135 ? 5.358 -5.206 -15.483 1.00 42.91 135 LYS A O 1
ATOM 1090 N N . THR A 1 136 ? 6.137 -5.117 -13.395 1.00 43.22 136 THR A N 1
ATOM 1091 C CA . THR A 1 136 ? 7.298 -4.303 -13.710 1.00 43.22 136 THR A CA 1
ATOM 1092 C C . THR A 1 136 ? 8.202 -5.293 -14.420 1.00 43.22 136 THR A C 1
ATOM 1094 O O . THR A 1 136 ? 8.549 -6.324 -13.851 1.00 43.22 136 THR A O 1
ATOM 1097 N N . ASP A 1 137 ? 8.476 -5.076 -15.701 1.00 42.03 137 ASP A N 1
ATOM 1098 C CA . ASP A 1 137 ? 9.288 -5.998 -16.504 1.00 42.03 137 ASP A CA 1
ATOM 1099 C C . ASP A 1 137 ? 10.732 -6.156 -15.951 1.00 42.03 137 ASP A C 1
ATOM 1101 O O . ASP A 1 137 ? 11.553 -6.861 -16.530 1.00 42.03 137 ASP A O 1
ATOM 1105 N N . TYR A 1 138 ? 11.024 -5.566 -14.789 1.00 53.75 138 TYR A N 1
ATOM 1106 C CA . TYR A 1 138 ? 12.237 -5.684 -13.995 1.00 53.75 138 TYR A CA 1
ATOM 1107 C C . TYR A 1 138 ? 11.904 -6.388 -12.677 1.00 53.75 138 TYR A C 1
ATOM 1109 O O . TYR A 1 138 ? 11.708 -5.767 -11.634 1.00 53.75 138 TYR A O 1
ATOM 1117 N N . ASP A 1 139 ? 11.768 -7.707 -12.760 1.00 44.50 139 ASP A N 1
ATOM 1118 C CA . ASP A 1 139 ? 11.680 -8.590 -11.601 1.00 44.50 139 ASP A CA 1
ATOM 1119 C C . ASP A 1 139 ? 12.986 -8.482 -10.784 1.00 44.50 139 ASP A C 1
ATOM 1121 O O . ASP A 1 139 ? 14.070 -8.348 -11.361 1.00 44.50 139 ASP A O 1
ATOM 1125 N N . ASP A 1 140 ? 12.862 -8.557 -9.457 1.00 46.41 140 ASP A N 1
ATOM 1126 C CA . ASP A 1 140 ? 13.813 -8.280 -8.356 1.00 46.41 140 ASP A CA 1
ATOM 1127 C C . ASP A 1 140 ? 15.238 -8.889 -8.429 1.00 46.41 140 ASP A C 1
ATOM 1129 O O . ASP A 1 140 ? 15.998 -8.830 -7.464 1.00 46.41 140 ASP A O 1
ATOM 1133 N N . MET A 1 141 ? 15.661 -9.489 -9.540 1.00 46.41 141 MET A N 1
ATOM 1134 C CA . MET A 1 141 ? 16.906 -10.255 -9.617 1.00 46.41 141 MET A CA 1
ATOM 1135 C C . MET A 1 141 ? 18.105 -9.524 -10.240 1.00 46.41 141 MET A C 1
ATOM 1137 O O . MET A 1 141 ? 19.141 -10.161 -10.418 1.00 46.41 141 MET A O 1
ATOM 1141 N N . LYS A 1 142 ? 18.020 -8.221 -10.564 1.00 55.03 142 LYS A N 1
ATOM 1142 C CA . LYS A 1 142 ? 19.153 -7.471 -11.162 1.00 55.03 142 LYS A CA 1
ATOM 1143 C C . LYS A 1 142 ? 19.299 -5.991 -10.783 1.00 55.03 142 LYS A C 1
ATOM 1145 O O . LYS A 1 142 ? 20.156 -5.333 -11.359 1.00 55.03 142 LYS A O 1
ATOM 1150 N N . LEU A 1 143 ? 18.532 -5.444 -9.836 1.00 58.97 143 LEU A N 1
ATOM 1151 C CA . LEU A 1 143 ? 18.630 -4.008 -9.513 1.00 58.97 143 LEU A CA 1
ATOM 1152 C C . LEU A 1 143 ? 19.999 -3.611 -8.944 1.00 58.97 143 LEU A C 1
ATOM 1154 O O . LEU A 1 143 ? 20.548 -2.609 -9.383 1.00 58.97 143 LEU A O 1
ATOM 1158 N N . ASP A 1 144 ? 20.594 -4.421 -8.065 1.00 60.81 144 ASP A N 1
ATOM 1159 C CA . ASP A 1 144 ? 21.926 -4.131 -7.508 1.00 60.81 144 ASP A CA 1
ATOM 1160 C C . ASP A 1 144 ? 23.026 -4.203 -8.581 1.00 60.81 144 ASP A C 1
ATOM 1162 O O . ASP A 1 144 ? 23.926 -3.364 -8.642 1.00 60.81 144 ASP A O 1
ATOM 1166 N N . GLU A 1 145 ? 22.949 -5.199 -9.469 1.00 61.97 145 GLU A N 1
ATOM 1167 C CA . GLU A 1 145 ? 23.901 -5.370 -10.572 1.00 61.97 145 GLU A CA 1
ATOM 1168 C C . GLU A 1 145 ? 23.747 -4.250 -11.611 1.00 61.97 145 GLU A C 1
ATOM 1170 O O . GLU A 1 145 ? 24.742 -3.712 -12.109 1.00 61.97 145 GLU A O 1
ATOM 1175 N N . LEU A 1 146 ? 22.504 -3.846 -11.882 1.00 66.69 146 LEU A N 1
ATOM 1176 C CA . LEU A 1 146 ? 22.178 -2.732 -12.756 1.00 66.69 146 LEU A CA 1
ATOM 1177 C C . LEU A 1 146 ? 22.627 -1.404 -12.148 1.00 66.69 146 LEU A C 1
ATOM 1179 O O . LEU A 1 146 ? 23.250 -0.614 -12.845 1.00 66.69 146 LEU A O 1
ATOM 1183 N N . GLU A 1 147 ? 22.398 -1.172 -10.856 1.00 72.12 147 GLU A N 1
ATOM 1184 C CA . GLU A 1 147 ? 22.849 0.027 -10.149 1.00 72.12 147 GLU A CA 1
ATOM 1185 C C . GLU A 1 147 ? 24.379 0.125 -10.167 1.00 72.12 147 GLU A C 1
ATOM 1187 O O . GLU A 1 147 ? 24.940 1.173 -10.504 1.00 72.12 147 GLU A O 1
ATOM 1192 N N . MET A 1 148 ? 25.076 -0.972 -9.854 1.00 68.94 148 MET A N 1
ATOM 1193 C CA . MET A 1 148 ? 26.536 -1.032 -9.922 1.00 68.94 148 MET A CA 1
ATOM 1194 C C . MET A 1 148 ? 27.054 -0.762 -11.336 1.00 68.94 148 MET A C 1
ATOM 1196 O O . MET A 1 148 ? 28.078 -0.099 -11.496 1.00 68.94 148 MET A O 1
ATOM 1200 N N . THR A 1 149 ? 26.373 -1.272 -12.358 1.00 70.06 149 THR A N 1
ATOM 1201 C CA . THR A 1 149 ? 26.752 -1.081 -13.760 1.00 70.06 149 THR A CA 1
ATOM 1202 C C . THR A 1 149 ? 26.478 0.350 -14.212 1.00 70.06 149 THR A C 1
ATOM 1204 O O . THR A 1 149 ? 27.367 1.007 -14.749 1.00 70.06 149 THR A O 1
ATOM 1207 N N . PHE A 1 150 ? 25.298 0.880 -13.903 1.00 77.75 150 PHE A N 1
ATOM 1208 C CA . PHE A 1 150 ? 24.889 2.238 -14.230 1.00 77.75 150 PHE A CA 1
ATOM 1209 C C . PHE A 1 150 ? 25.834 3.258 -13.592 1.00 77.75 150 PHE A C 1
ATOM 1211 O O . PHE A 1 150 ? 26.338 4.133 -14.282 1.00 77.75 150 PHE A O 1
ATOM 1218 N N . ARG A 1 151 ? 26.192 3.098 -12.311 1.00 80.06 151 ARG A N 1
ATOM 1219 C CA . ARG A 1 151 ? 27.165 3.975 -11.629 1.00 80.06 151 ARG A CA 1
ATOM 1220 C C . ARG A 1 151 ? 28.578 3.906 -12.212 1.00 80.06 151 ARG A C 1
ATOM 1222 O O . ARG A 1 151 ? 29.321 4.875 -12.101 1.00 80.06 151 ARG A O 1
ATOM 1229 N N . LYS A 1 152 ? 28.983 2.763 -12.773 1.00 78.81 152 LYS A N 1
ATOM 1230 C CA . LYS A 1 152 ? 30.303 2.608 -13.410 1.00 78.81 152 LYS A CA 1
ATOM 1231 C C . LYS A 1 152 ? 30.371 3.290 -14.769 1.00 78.81 152 LYS A C 1
ATOM 1233 O O . LYS A 1 152 ? 31.440 3.742 -15.164 1.00 78.81 152 LYS A O 1
ATOM 1238 N N . VAL A 1 153 ? 29.255 3.288 -15.486 1.00 79.69 153 VAL A N 1
ATOM 1239 C CA . VAL A 1 153 ? 29.194 3.648 -16.901 1.00 79.69 153 VAL A CA 1
ATOM 1240 C C . VAL A 1 153 ? 28.685 5.076 -17.092 1.00 79.69 153 VAL A C 1
ATOM 1242 O O . VAL A 1 153 ? 29.204 5.815 -17.924 1.00 79.69 153 VAL A O 1
ATOM 1245 N N . VAL A 1 154 ? 27.701 5.492 -16.300 1.00 83.56 154 VAL A N 1
ATOM 1246 C CA . VAL A 1 154 ? 27.055 6.797 -16.417 1.00 83.56 154 VAL A CA 1
ATOM 1247 C C . VAL A 1 154 ? 27.765 7.813 -15.535 1.00 83.56 154 VAL A C 1
ATOM 1249 O O . VAL A 1 154 ? 27.827 7.686 -14.311 1.00 83.56 154 VAL A O 1
ATOM 1252 N N . VAL A 1 155 ? 28.287 8.862 -16.168 1.00 80.00 155 VAL A N 1
ATOM 1253 C CA . VAL A 1 155 ? 29.011 9.932 -15.480 1.00 80.00 155 VAL A CA 1
ATOM 1254 C C . VAL A 1 155 ? 28.025 10.861 -14.778 1.00 80.00 155 VAL A C 1
ATOM 1256 O O . VAL A 1 155 ? 27.302 11.632 -15.409 1.00 80.00 155 VAL A O 1
ATOM 1259 N N . VAL A 1 156 ? 28.044 10.818 -13.449 1.00 82.69 156 VAL A N 1
ATOM 1260 C CA . VAL A 1 156 ? 27.320 11.757 -12.591 1.00 82.69 156 VAL A CA 1
ATOM 1261 C C . VAL A 1 156 ? 28.226 12.947 -12.292 1.00 82.69 156 VAL A C 1
ATOM 1263 O O . VAL A 1 156 ? 29.325 12.781 -11.762 1.00 82.69 156 VAL A O 1
ATOM 1266 N N . SER A 1 157 ? 27.780 14.156 -12.622 1.00 81.38 157 SER A N 1
ATOM 1267 C CA . SER A 1 157 ? 28.537 15.376 -12.347 1.00 81.38 157 SER A CA 1
ATOM 1268 C C . SER A 1 157 ? 27.621 16.568 -12.099 1.00 81.38 157 SER A C 1
ATOM 1270 O O . SER A 1 157 ? 26.435 16.558 -12.429 1.00 81.38 157 SER A O 1
ATOM 1272 N N . ASP A 1 158 ? 28.187 17.645 -11.567 1.00 86.50 158 ASP A N 1
ATOM 1273 C CA . ASP A 1 158 ? 27.475 18.914 -11.500 1.00 86.50 158 ASP A CA 1
ATOM 1274 C C . ASP A 1 158 ? 27.383 19.509 -12.909 1.00 86.50 158 ASP A C 1
ATOM 1276 O O . ASP A 1 158 ? 28.365 19.545 -13.659 1.00 86.50 158 ASP A O 1
ATOM 1280 N N . ARG A 1 159 ? 26.190 19.952 -13.304 1.00 79.62 159 ARG A N 1
ATOM 1281 C CA . ARG A 1 159 ? 25.925 20.502 -14.640 1.00 79.62 159 ARG A CA 1
ATOM 1282 C C . ARG A 1 159 ? 25.185 21.827 -14.507 1.00 79.62 159 ARG A C 1
ATOM 1284 O O . ARG A 1 159 ? 24.318 21.994 -13.652 1.00 79.62 159 ARG A O 1
ATOM 1291 N N . LYS A 1 160 ? 25.520 22.791 -15.366 1.00 83.25 160 LYS A N 1
ATOM 1292 C CA . LYS A 1 160 ? 24.889 24.116 -15.383 1.00 83.25 160 LYS A CA 1
ATOM 1293 C C . LYS A 1 160 ? 23.948 24.224 -16.576 1.00 83.25 160 LYS A C 1
ATOM 1295 O O . LYS A 1 160 ? 24.388 24.106 -17.714 1.00 83.25 160 LYS A O 1
ATOM 1300 N N . HIS A 1 161 ? 22.673 24.492 -16.321 1.00 77.56 161 HIS A N 1
ATOM 1301 C CA . HIS A 1 161 ? 21.654 24.658 -17.355 1.00 77.56 161 HIS A CA 1
ATOM 1302 C C . HIS A 1 161 ? 20.782 25.877 -17.035 1.00 77.56 161 HIS A C 1
ATOM 1304 O O . HIS A 1 161 ? 20.355 26.052 -15.896 1.00 77.56 161 HIS A O 1
ATOM 1310 N N . HIS A 1 162 ? 20.577 26.766 -18.015 1.00 69.69 162 HIS A N 1
ATOM 1311 C CA . HIS A 1 162 ? 19.883 28.057 -17.850 1.00 69.69 162 HIS A CA 1
ATOM 1312 C C . HIS A 1 162 ? 20.236 28.801 -16.546 1.00 69.69 162 HIS A C 1
ATOM 1314 O O . HIS A 1 162 ? 19.361 29.192 -15.777 1.00 69.69 162 HIS A O 1
ATOM 1320 N N . LEU A 1 163 ? 21.540 28.980 -16.293 1.00 79.38 163 LEU A N 1
ATOM 1321 C CA . LEU A 1 163 ? 22.099 29.674 -15.119 1.00 79.38 163 LEU A CA 1
ATOM 1322 C C . LEU A 1 163 ? 21.866 28.993 -13.756 1.00 79.38 163 LEU A C 1
ATOM 1324 O O . LEU A 1 163 ? 22.360 29.505 -12.753 1.00 79.38 163 LEU A O 1
ATOM 1328 N N . LYS A 1 164 ? 21.208 27.832 -13.706 1.00 71.62 164 LYS A N 1
ATOM 1329 C CA . LYS A 1 164 ? 21.067 27.007 -12.500 1.00 71.62 164 LYS A CA 1
ATOM 1330 C C . LYS A 1 164 ? 22.078 25.862 -12.516 1.00 71.62 164 LYS A C 1
ATOM 1332 O O . LYS A 1 164 ? 22.305 25.250 -13.559 1.00 71.62 164 LYS A O 1
ATOM 1337 N N . THR A 1 165 ? 22.683 25.589 -11.364 1.00 86.31 165 THR A N 1
ATOM 1338 C CA . THR A 1 165 ? 23.572 24.436 -11.172 1.00 86.31 165 THR A CA 1
ATOM 1339 C C . THR A 1 165 ? 22.770 23.283 -10.588 1.00 86.31 165 THR A C 1
ATOM 1341 O O . THR A 1 165 ? 22.121 23.432 -9.553 1.00 86.31 165 THR A O 1
ATOM 1344 N N . TYR A 1 166 ? 22.818 22.147 -11.269 1.00 77.69 166 TYR A N 1
ATOM 1345 C CA . TYR A 1 166 ? 22.226 20.888 -10.854 1.00 77.69 166 TYR A CA 1
ATOM 1346 C C . TYR A 1 166 ? 23.355 19.997 -10.364 1.00 77.69 166 TYR A C 1
ATOM 1348 O O . TYR A 1 166 ? 24.312 19.758 -11.100 1.00 77.69 166 TYR A O 1
ATOM 1356 N N . HIS A 1 167 ? 23.263 19.573 -9.111 1.00 83.38 167 HIS A N 1
ATOM 1357 C CA . HIS A 1 167 ? 24.342 18.866 -8.437 1.00 83.38 167 HIS A CA 1
ATOM 1358 C C . HIS A 1 167 ? 24.130 17.363 -8.565 1.00 83.38 167 HIS A C 1
ATOM 1360 O O . HIS A 1 167 ? 23.006 16.898 -8.382 1.00 83.38 167 HIS A O 1
ATOM 1366 N N . SER A 1 168 ? 25.202 16.619 -8.840 1.00 79.44 168 SER A N 1
ATOM 1367 C CA . SER A 1 168 ? 25.177 15.153 -8.933 1.00 79.44 168 SER A CA 1
ATOM 1368 C C . SER A 1 168 ? 24.085 14.622 -9.872 1.00 79.44 168 SER A C 1
ATOM 1370 O O . SER A 1 168 ? 23.296 13.753 -9.504 1.00 79.44 168 SER A O 1
ATOM 1372 N N . VAL A 1 169 ? 24.036 15.153 -11.096 1.00 80.62 169 VAL A N 1
ATOM 1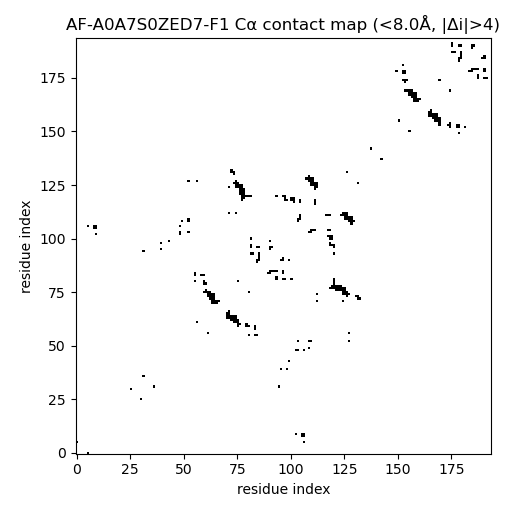373 C CA . VAL A 1 169 ? 23.075 14.733 -12.125 1.00 80.62 169 VAL A CA 1
ATOM 1374 C C . VAL A 1 169 ? 23.775 14.023 -13.279 1.00 80.62 169 VAL A C 1
ATOM 1376 O O . VAL A 1 169 ? 24.969 14.202 -13.509 1.00 80.62 169 VAL A O 1
ATOM 1379 N N . PHE A 1 170 ? 23.016 13.233 -14.029 1.00 85.38 170 PHE A N 1
ATOM 1380 C CA . PHE A 1 170 ? 23.434 12.678 -15.312 1.00 85.38 170 PHE A CA 1
ATOM 1381 C C . PHE A 1 170 ? 22.479 13.161 -16.406 1.00 85.38 170 PHE A C 1
ATOM 1383 O O . PHE A 1 170 ? 21.317 13.482 -16.143 1.00 85.38 170 PHE A O 1
ATOM 1390 N N . VAL A 1 171 ? 22.967 13.236 -17.641 1.00 83.38 171 VAL A N 1
ATOM 1391 C CA . VAL A 1 171 ? 22.135 13.556 -18.804 1.00 83.38 171 VAL A CA 1
ATOM 1392 C C . VAL A 1 171 ? 21.590 12.244 -19.352 1.00 83.38 171 VAL A C 1
ATOM 1394 O O . VAL A 1 171 ? 22.363 11.346 -19.661 1.00 83.38 171 VAL A O 1
ATOM 1397 N N . GLY A 1 172 ? 20.265 12.121 -19.468 1.00 81.06 172 GLY A N 1
ATOM 1398 C CA . GLY A 1 172 ? 19.627 10.866 -19.886 1.00 81.06 172 GLY A CA 1
ATOM 1399 C C . GLY A 1 172 ? 20.112 10.354 -21.247 1.00 81.06 172 GLY A C 1
ATOM 1400 O O . GLY A 1 172 ? 20.315 9.159 -21.410 1.00 81.06 172 GLY A O 1
ATOM 1401 N N . GLU A 1 173 ? 20.371 11.252 -22.199 1.00 83.62 173 GLU A N 1
ATOM 1402 C CA . GLU A 1 173 ? 20.958 10.885 -23.493 1.00 83.62 173 GLU A CA 1
ATOM 1403 C C . GLU A 1 173 ? 22.393 10.346 -23.359 1.00 83.62 173 GLU A C 1
ATOM 1405 O O . GLU A 1 173 ? 22.675 9.272 -23.882 1.00 83.62 173 GLU A O 1
ATOM 1410 N N . GLU A 1 174 ? 23.260 11.021 -22.594 1.00 83.81 174 GLU A N 1
ATOM 1411 C CA . GLU A 1 174 ? 24.632 10.550 -22.336 1.00 83.81 174 GLU A CA 1
ATOM 1412 C C . GLU A 1 174 ? 24.633 9.203 -21.591 1.00 83.81 174 GLU A C 1
ATOM 1414 O O . GLU A 1 174 ? 25.481 8.353 -21.840 1.00 83.81 174 GLU A O 1
ATOM 1419 N N . ALA A 1 175 ? 23.666 8.985 -20.695 1.00 85.00 175 ALA A N 1
ATOM 1420 C CA . ALA A 1 175 ? 23.511 7.723 -19.982 1.00 85.00 175 ALA A CA 1
ATOM 1421 C C . ALA A 1 175 ? 23.128 6.573 -20.924 1.00 85.00 175 ALA A C 1
ATOM 1423 O O . ALA A 1 175 ? 23.695 5.486 -20.833 1.00 85.00 175 ALA A O 1
ATOM 1424 N N . VAL A 1 176 ? 22.203 6.823 -21.855 1.00 86.38 176 VAL A N 1
ATOM 1425 C CA . VAL A 1 176 ? 21.809 5.853 -22.886 1.00 86.38 176 VAL A CA 1
ATOM 1426 C C . VAL A 1 176 ? 22.993 5.509 -23.789 1.00 86.38 176 VAL A C 1
ATOM 1428 O O . VAL A 1 176 ? 23.213 4.333 -24.075 1.00 86.38 176 VAL A O 1
ATOM 1431 N N . ASP A 1 177 ? 23.778 6.506 -24.198 1.00 86.12 177 ASP A N 1
ATOM 1432 C CA . ASP A 1 177 ? 24.968 6.281 -25.022 1.00 86.12 177 ASP A CA 1
ATOM 1433 C C . ASP A 1 177 ? 26.041 5.493 -24.278 1.00 86.12 177 ASP A C 1
ATOM 1435 O O . ASP A 1 177 ? 26.548 4.502 -24.802 1.00 86.12 177 ASP A O 1
ATOM 1439 N N . ALA A 1 178 ? 26.303 5.832 -23.018 1.00 84.69 178 ALA A N 1
ATOM 1440 C CA . ALA A 1 178 ? 27.274 5.116 -22.205 1.00 84.69 178 ALA A CA 1
ATOM 1441 C C . ALA A 1 178 ? 26.876 3.637 -21.994 1.00 84.69 178 ALA A C 1
ATOM 1443 O O . ALA A 1 178 ? 27.728 2.745 -22.045 1.00 84.69 178 ALA A O 1
ATOM 1444 N N . LEU A 1 179 ? 25.584 3.334 -21.813 1.00 84.31 179 LEU A N 1
ATOM 1445 C CA . LEU A 1 179 ? 25.090 1.953 -21.697 1.00 84.31 179 LEU A CA 1
ATOM 1446 C C . LEU A 1 179 ? 25.294 1.138 -22.984 1.00 84.31 179 LEU A C 1
ATOM 1448 O O . LEU A 1 179 ? 25.629 -0.047 -22.921 1.00 84.31 179 LEU A O 1
ATOM 1452 N N . VAL A 1 180 ? 25.149 1.767 -24.150 1.00 87.38 180 VAL A N 1
ATOM 1453 C CA . VAL A 1 180 ? 25.414 1.115 -25.440 1.00 87.38 180 VAL A CA 1
ATOM 1454 C C . VAL A 1 180 ? 26.921 0.953 -25.675 1.00 87.38 180 VAL A C 1
ATOM 1456 O O . VAL A 1 180 ? 27.372 -0.131 -26.040 1.00 87.38 180 VAL A O 1
ATOM 1459 N N . GLU A 1 181 ? 27.725 1.986 -25.409 1.00 85.50 181 GLU A N 1
ATOM 1460 C CA . GLU A 1 181 ? 29.187 1.966 -25.589 1.00 85.50 181 GLU A CA 1
ATOM 1461 C C . GLU A 1 181 ? 29.895 0.971 -24.662 1.00 85.50 181 GLU A C 1
ATOM 1463 O O . GLU A 1 181 ? 30.867 0.325 -25.053 1.00 85.50 181 GLU A O 1
ATOM 1468 N N . SER A 1 182 ? 29.389 0.801 -23.440 1.00 82.62 182 SER A N 1
ATOM 1469 C CA . SER A 1 182 ? 29.902 -0.178 -22.472 1.00 82.62 182 SER A CA 1
ATOM 1470 C C . SER A 1 182 ? 29.496 -1.626 -22.777 1.00 82.62 182 SER A C 1
ATOM 1472 O O . SER A 1 182 ? 29.887 -2.538 -22.043 1.00 82.62 182 SER A O 1
ATOM 1474 N N . GLY A 1 183 ? 28.721 -1.851 -23.845 1.00 81.44 183 GLY A N 1
ATOM 1475 C CA . GLY A 1 183 ? 28.255 -3.172 -24.264 1.00 81.44 183 GLY A CA 1
ATOM 1476 C C . GLY A 1 183 ? 27.179 -3.773 -23.359 1.00 81.44 183 GLY A C 1
ATOM 1477 O O . GLY A 1 183 ? 26.911 -4.969 -23.455 1.00 81.44 183 GLY A O 1
ATOM 1478 N N . GLN A 1 184 ? 26.572 -2.967 -22.482 1.00 77.06 184 GLN A N 1
ATOM 1479 C CA . GLN A 1 184 ? 25.472 -3.394 -21.609 1.00 77.06 184 GLN A CA 1
ATOM 1480 C C . GLN A 1 184 ? 24.143 -3.467 -22.364 1.00 77.06 184 GLN A C 1
ATOM 1482 O O . GLN A 1 184 ? 23.245 -4.207 -21.972 1.00 77.06 184 GLN A O 1
ATOM 1487 N N . CYS A 1 185 ? 24.027 -2.724 -23.466 1.00 81.81 185 CYS A N 1
ATOM 1488 C CA . CYS A 1 185 ? 22.883 -2.741 -24.370 1.00 81.81 185 CYS A CA 1
ATOM 1489 C C . CYS A 1 185 ? 23.357 -2.852 -25.817 1.00 81.81 185 CYS A C 1
ATOM 1491 O O . CYS A 1 185 ? 24.340 -2.227 -26.208 1.00 81.81 185 CYS A O 1
ATOM 1493 N N . GLN A 1 186 ? 22.626 -3.592 -26.646 1.00 81.56 186 GLN A N 1
ATOM 1494 C CA . GLN A 1 186 ? 22.946 -3.735 -28.067 1.00 81.56 186 GLN A CA 1
ATOM 1495 C C . GLN A 1 186 ? 22.551 -2.495 -28.875 1.00 81.56 186 GLN A C 1
ATOM 1497 O O . GLN A 1 186 ? 23.082 -2.253 -29.957 1.00 81.56 186 GLN A O 1
ATOM 1502 N N . ASN A 1 187 ? 21.570 -1.731 -28.391 1.00 84.75 187 ASN A N 1
ATOM 1503 C CA . ASN A 1 187 ? 21.056 -0.544 -29.064 1.00 84.75 187 ASN A CA 1
ATOM 1504 C C . ASN A 1 187 ? 20.357 0.406 -28.079 1.00 84.75 187 ASN A C 1
ATOM 1506 O O . ASN A 1 187 ? 19.953 0.012 -26.985 1.00 84.75 187 ASN A O 1
ATOM 1510 N N . ARG A 1 188 ? 20.148 1.660 -28.501 1.00 83.75 188 ARG A N 1
ATOM 1511 C CA . ARG A 1 188 ? 19.482 2.688 -27.679 1.00 83.75 188 ARG A CA 1
ATOM 1512 C C . ARG A 1 188 ? 18.052 2.303 -27.282 1.00 83.75 188 ARG A C 1
ATOM 1514 O O . ARG A 1 188 ? 17.592 2.692 -26.219 1.00 83.75 188 ARG A O 1
ATOM 1521 N N . GLY A 1 189 ? 17.350 1.535 -28.118 1.00 81.25 189 GLY A N 1
ATOM 1522 C CA . GLY A 1 189 ? 15.985 1.085 -27.834 1.00 81.25 189 GLY A CA 1
ATOM 1523 C C . GLY A 1 189 ? 15.906 0.061 -26.701 1.00 81.25 189 GLY A C 1
ATOM 1524 O O . GLY A 1 189 ? 14.895 0.012 -26.010 1.00 81.25 189 GLY A O 1
ATOM 1525 N N . GLU A 1 190 ? 16.955 -0.737 -26.509 1.00 78.75 190 GLU A N 1
ATOM 1526 C CA . GLU A 1 190 ? 17.129 -1.621 -25.355 1.00 78.75 190 GLU A CA 1
ATOM 1527 C C . GLU A 1 190 ? 17.515 -0.814 -24.114 1.00 78.75 190 GLU A C 1
ATOM 1529 O O . GLU A 1 190 ? 16.875 -0.970 -23.086 1.00 78.75 190 GLU A O 1
ATOM 1534 N N . ALA A 1 191 ? 18.453 0.129 -24.239 1.00 79.38 191 ALA A N 1
ATOM 1535 C CA . ALA A 1 191 ? 18.895 0.976 -23.128 1.00 79.38 191 ALA A CA 1
ATOM 1536 C C . ALA A 1 191 ? 17.791 1.877 -22.537 1.00 79.38 191 ALA A C 1
ATOM 1538 O O . ALA A 1 191 ? 17.840 2.206 -21.362 1.00 79.38 191 ALA A O 1
ATOM 1539 N N . ILE A 1 192 ? 16.790 2.280 -23.332 1.00 79.94 192 ILE A N 1
ATOM 1540 C CA . ILE A 1 192 ? 15.614 3.045 -22.856 1.00 79.94 192 ILE A CA 1
ATOM 1541 C C . ILE A 1 192 ? 14.610 2.146 -22.111 1.00 79.94 192 ILE A C 1
ATOM 1543 O O . ILE A 1 192 ? 13.765 2.633 -21.363 1.00 79.94 192 ILE A O 1
ATOM 1547 N N . LYS A 1 193 ? 14.672 0.833 -22.351 1.00 72.88 193 LYS A N 1
ATOM 1548 C CA . LYS A 1 193 ? 13.854 -0.193 -21.694 1.00 72.88 193 LYS A CA 1
ATOM 1549 C C . LYS A 1 193 ? 14.626 -0.871 -20.557 1.00 72.88 193 LYS A C 1
ATOM 1551 O O . LYS A 1 193 ? 14.416 -2.054 -20.313 1.00 72.88 193 LYS A O 1
ATOM 1556 N N . ILE A 1 194 ? 15.557 -0.159 -19.941 1.00 66.25 194 ILE A N 1
ATOM 1557 C CA . ILE A 1 194 ? 16.221 -0.519 -18.689 1.00 66.25 194 ILE A CA 1
ATOM 1558 C C . ILE A 1 194 ? 15.803 0.537 -17.675 1.00 66.25 194 ILE A C 1
ATOM 1560 O O . ILE A 1 194 ? 15.431 0.143 -16.551 1.00 66.25 194 ILE A O 1
#

Organism: NCBI:txid708627